Protein AF-A0A915NRZ6-F1 (afdb_monomer)

Nearest PDB structures (foldseek):
  4bx9-assembly1_A  TM=8.432E-01  e=6.891E-14  Homo sapiens
  4bx9-assembly2_B  TM=7.878E-01  e=3.684E-14  Homo sapiens
  5bv1-assembly1_A  TM=8.135E-01  e=1.040E-12  Thermochaetoides thermophila DSM 1495
  5bv1-assembly2_C  TM=8.127E-01  e=8.842E-12  Thermochaetoides thermophila DSM 1495
  5bv0-assembly1_A  TM=7.998E-01  e=7.966E-12  Thermochaetoides thermophila DSM 1495

Mean predicted aligned error: 10.01 Å

pLDDT: mean 81.6, std 18.1, range [29.45, 98.38]

Radius of gyration: 26.18 Å; Cα contacts (8 Å, |Δi|>4): 310; chains: 1; bounding box: 63×59×86 Å

InterPro domains:
  IPR001619 Sec1-like protein [PF00995] (11-297)
  IPR001619 Sec1-like protein [PTHR11679] (10-261)
  IPR036045 Sec1-like superfamily [SSF56815] (9-294)
  IPR043127 Sec1-like, domain 3a [G3DSA:3.90.830.10] (30-148)
  IPR043155 Vacuolar protein sorting-associated protein 33, domain 3b [G3DSA:1.25.40.850] (152-243)

Solvent-accessible surface area (backbone atoms only — not comparable to full-atom values): 18987 Å² total; per-residue (Å²): 142,75,93,82,82,77,84,84,82,84,73,92,78,86,87,89,76,67,63,58,82,43,67,58,55,80,48,52,83,56,58,18,36,46,40,39,49,36,74,75,47,44,61,45,100,85,33,37,33,58,41,56,42,89,71,54,94,81,70,82,75,58,84,87,61,89,61,72,50,45,79,46,77,63,79,46,82,63,44,72,75,31,33,58,23,35,66,70,36,34,59,55,52,52,49,53,52,52,52,52,54,51,50,57,58,52,51,65,76,71,58,90,44,73,67,55,48,54,57,46,62,73,45,44,65,57,54,53,53,50,53,54,51,50,54,52,50,55,51,50,52,51,46,52,54,54,57,57,65,36,70,63,55,46,46,51,54,50,50,49,52,46,36,74,76,58,44,62,33,77,52,78,53,67,69,57,53,51,39,39,73,70,60,51,70,59,69,68,47,49,28,50,53,29,48,37,12,45,64,39,73,25,20,32,55,71,35,53,50,48,54,50,50,41,46,33,73,58,71,29,70,70,52,49,57,53,52,51,51,36,36,43,54,46,44,39,45,36,77,80,64,50,56,87,82,60,69,42,87,50,69,57,70,66,44,62,59,50,32,63,72,55,64,61,62,83,70,58,66,74,56,50,72,72,43,87,53,73,67,52,74,81,39,61,60,56,39,52,49,53,53,32,62,76,50,70,43,67,80,67,79,63,76,84,70,74,79,88,77,86,85,89,87,79,84,73,87,74,132

Structure (mmCIF, N/CA/C/O backbone):
data_AF-A0A915NRZ6-F1
#
_entry.id   AF-A0A915NRZ6-F1
#
loop_
_atom_site.group_PDB
_atom_site.id
_atom_site.type_symbol
_atom_site.label_atom_id
_atom_site.label_alt_id
_atom_site.label_comp_id
_atom_site.label_asym_id
_atom_site.label_entity_id
_atom_site.label_seq_id
_atom_site.pdbx_PDB_ins_code
_atom_site.Cartn_x
_atom_site.Cartn_y
_atom_site.Cartn_z
_atom_site.occupancy
_atom_site.B_iso_or_equiv
_atom_site.auth_seq_id
_atom_site.auth_comp_id
_atom_site.auth_asym_id
_atom_site.auth_atom_id
_atom_site.pdbx_PDB_model_num
ATOM 1 N N . LEU A 1 1 ? -28.839 -43.023 4.858 1.00 40.34 1 LEU A N 1
ATOM 2 C CA . LEU A 1 1 ? -27.925 -43.019 3.696 1.00 40.34 1 LEU A CA 1
ATOM 3 C C . LEU A 1 1 ? -28.566 -42.100 2.659 1.00 40.34 1 LEU A C 1
ATOM 5 O O . LEU A 1 1 ? -29.497 -42.534 2.011 1.00 40.34 1 LEU A O 1
ATOM 9 N N . ASP A 1 2 ? -28.279 -40.813 2.514 1.00 43.06 2 ASP A N 1
ATOM 10 C CA . ASP A 1 2 ? -27.173 -39.970 2.971 1.00 43.06 2 ASP A CA 1
ATOM 11 C C . ASP A 1 2 ? -27.693 -38.512 2.858 1.00 43.06 2 ASP A C 1
ATOM 13 O O . ASP A 1 2 ? -27.758 -37.958 1.764 1.00 43.06 2 ASP A O 1
ATOM 17 N N . SER A 1 3 ? -28.206 -37.924 3.948 1.00 43.47 3 SER A N 1
ATOM 18 C CA . SER A 1 3 ? -28.838 -36.583 3.953 1.00 43.47 3 SER A CA 1
ATOM 19 C C . SER A 1 3 ? -27.841 -35.443 4.199 1.00 43.47 3 SER A C 1
ATOM 21 O O . SER A 1 3 ? -28.233 -34.315 4.468 1.00 43.47 3 SER A O 1
ATOM 23 N N . THR A 1 4 ? -26.545 -35.731 4.111 1.00 50.06 4 THR A N 1
ATOM 24 C CA . THR A 1 4 ? -25.430 -34.823 4.426 1.00 50.06 4 THR A CA 1
ATOM 25 C C . THR A 1 4 ? -24.719 -34.278 3.181 1.00 50.06 4 THR A C 1
ATOM 27 O O . THR A 1 4 ? -23.669 -33.654 3.293 1.00 50.06 4 THR A O 1
ATOM 30 N N . LYS A 1 5 ? -25.270 -34.473 1.973 1.00 49.78 5 LYS A N 1
ATOM 31 C CA . LYS A 1 5 ? -24.586 -34.153 0.702 1.00 49.78 5 LYS A CA 1
ATOM 32 C C . LYS A 1 5 ? -25.004 -32.859 -0.016 1.00 49.78 5 LYS A C 1
ATOM 34 O O . LYS A 1 5 ? -24.699 -32.721 -1.197 1.00 49.78 5 LYS A O 1
ATOM 39 N N . SER A 1 6 ? -25.660 -31.896 0.642 1.00 50.88 6 SER A N 1
ATOM 40 C CA . SER A 1 6 ? -26.215 -30.723 -0.071 1.00 50.88 6 SER A CA 1
ATOM 41 C C . SER A 1 6 ? -26.035 -29.342 0.588 1.00 50.88 6 SER A C 1
ATOM 43 O O . SER A 1 6 ? -26.810 -28.441 0.287 1.00 50.88 6 SER A O 1
ATOM 45 N N . GLU A 1 7 ? -25.019 -29.114 1.422 1.00 52.66 7 GLU A N 1
ATOM 46 C CA . GLU A 1 7 ? -24.727 -27.753 1.937 1.00 52.66 7 GLU A CA 1
ATOM 47 C C . GLU A 1 7 ? -23.526 -27.053 1.271 1.00 52.66 7 GLU A C 1
ATOM 49 O O . GLU A 1 7 ? -23.252 -25.895 1.557 1.00 52.66 7 GLU A O 1
ATOM 54 N N . PHE A 1 8 ? -22.852 -27.689 0.304 1.00 53.16 8 PHE A N 1
ATOM 55 C CA . PHE A 1 8 ? -21.665 -27.122 -0.366 1.00 53.16 8 PHE A CA 1
ATOM 56 C C . PHE A 1 8 ? -21.910 -26.559 -1.782 1.00 53.16 8 PHE A C 1
ATOM 58 O O . PHE A 1 8 ? -20.967 -26.424 -2.556 1.00 53.16 8 PHE A O 1
ATOM 65 N N . ARG A 1 9 ? -23.150 -26.225 -2.169 1.00 57.28 9 ARG A N 1
ATOM 66 C CA . ARG A 1 9 ? -23.467 -25.739 -3.535 1.00 57.28 9 ARG A CA 1
ATOM 67 C C . ARG A 1 9 ? -23.866 -24.258 -3.621 1.00 57.28 9 ARG A C 1
ATOM 69 O O . ARG A 1 9 ? -24.800 -23.932 -4.338 1.00 57.28 9 ARG A O 1
ATOM 76 N N . ASN A 1 10 ? -23.144 -23.364 -2.946 1.00 74.56 10 ASN A N 1
ATOM 77 C CA . ASN A 1 10 ? -23.330 -21.909 -3.098 1.00 74.56 10 ASN A CA 1
ATOM 78 C C . ASN A 1 10 ? -22.088 -21.187 -3.659 1.00 74.56 10 ASN A C 1
ATOM 80 O O . ASN A 1 10 ? -21.848 -20.030 -3.337 1.00 74.56 10 ASN A O 1
ATOM 84 N N . ILE A 1 11 ? -21.286 -21.854 -4.492 1.00 82.19 11 ILE A N 1
ATOM 85 C CA . ILE A 1 11 ? -20.230 -21.193 -5.274 1.00 82.19 11 ILE A CA 1
ATOM 86 C C . ILE A 1 11 ? -20.721 -21.132 -6.718 1.00 82.19 11 ILE A C 1
ATOM 88 O O . ILE A 1 11 ? -20.926 -22.184 -7.323 1.00 82.19 11 ILE A O 1
ATOM 92 N N . SER A 1 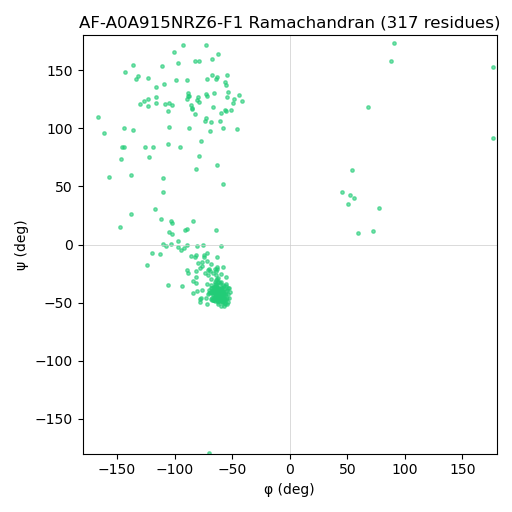12 ? -20.950 -19.922 -7.239 1.00 82.38 12 SER A N 1
ATOM 93 C CA . SER A 1 12 ? -21.336 -19.725 -8.641 1.00 82.38 12 SER A CA 1
ATOM 94 C C . SER A 1 12 ? -20.128 -19.857 -9.566 1.00 82.38 12 SER A C 1
ATOM 96 O O . SER A 1 12 ? -20.187 -20.600 -10.540 1.00 82.38 12 SER A O 1
ATOM 98 N N . ASP A 1 13 ? -19.015 -19.210 -9.207 1.00 81.44 13 ASP A N 1
ATOM 99 C CA . ASP A 1 13 ? -17.842 -19.053 -10.064 1.00 81.44 13 ASP A CA 1
ATOM 100 C C . ASP A 1 13 ? -16.543 -19.134 -9.253 1.00 81.44 13 ASP A C 1
ATOM 102 O O . ASP A 1 13 ? -16.478 -18.715 -8.095 1.00 81.44 13 ASP A O 1
ATOM 106 N N . VAL A 1 14 ? -15.482 -19.640 -9.885 1.00 85.50 14 VAL A N 1
ATOM 107 C CA . VAL A 1 14 ? -14.106 -19.564 -9.379 1.00 85.50 14 VAL A CA 1
ATOM 108 C C . VAL A 1 14 ? -13.263 -18.878 -10.441 1.00 85.50 14 VAL A C 1
ATOM 110 O O . VAL A 1 14 ? -13.138 -19.378 -11.556 1.00 85.50 14 VAL A O 1
ATOM 113 N N . VAL A 1 15 ? -12.668 -17.742 -10.084 1.00 83.25 15 VAL A N 1
ATOM 114 C CA . VAL A 1 15 ? -11.827 -16.951 -10.985 1.00 83.25 15 VAL A CA 1
ATOM 115 C C . VAL A 1 15 ? -10.377 -17.085 -10.541 1.00 83.25 15 VAL A C 1
ATOM 117 O O . VAL A 1 15 ? -10.032 -16.753 -9.408 1.00 83.25 15 VAL A O 1
ATOM 120 N N . LEU A 1 16 ? -9.522 -17.575 -11.437 1.00 86.75 16 LEU A N 1
ATOM 121 C CA . LEU A 1 16 ? -8.081 -17.654 -11.222 1.00 86.75 16 LEU A CA 1
ATOM 122 C C . LEU A 1 16 ? -7.413 -16.518 -11.989 1.00 86.75 16 LEU A C 1
ATOM 124 O O . LEU A 1 16 ? -7.545 -16.434 -13.209 1.00 86.75 16 LEU A O 1
ATOM 128 N N . ILE A 1 17 ? -6.702 -15.648 -11.272 1.00 81.88 17 ILE A N 1
ATOM 129 C CA . ILE A 1 17 ? -5.986 -14.525 -11.873 1.00 81.88 17 ILE A CA 1
ATOM 130 C C . ILE A 1 17 ? -4.517 -14.617 -11.505 1.00 81.88 17 ILE A C 1
ATOM 132 O O . ILE A 1 17 ? -4.158 -14.659 -10.330 1.00 81.88 17 ILE A O 1
ATOM 136 N N . ASP A 1 18 ? -3.674 -14.609 -12.529 1.00 86.06 18 ASP A N 1
ATOM 137 C CA . ASP A 1 18 ? -2.241 -14.457 -12.356 1.00 86.06 18 ASP A CA 1
ATOM 138 C C . ASP A 1 18 ? -1.920 -13.009 -11.956 1.00 86.06 18 ASP A C 1
ATOM 140 O O . ASP A 1 18 ? -2.323 -12.063 -12.637 1.00 86.06 18 ASP A O 1
ATOM 144 N N . ARG A 1 19 ? -1.164 -12.822 -10.868 1.00 87.25 19 ARG A N 1
ATOM 145 C CA . ARG A 1 19 ? -0.715 -11.501 -10.402 1.00 87.25 19 ARG A CA 1
ATOM 146 C C . ARG A 1 19 ? 0.037 -10.737 -11.499 1.00 87.25 19 ARG A C 1
ATOM 148 O O . ARG A 1 19 ? -0.025 -9.506 -11.499 1.00 87.25 19 ARG A O 1
ATOM 155 N N . TRP A 1 20 ? 0.684 -11.433 -12.439 1.00 86.75 20 TRP A N 1
ATOM 156 C CA . TRP A 1 20 ? 1.464 -10.838 -13.530 1.00 86.75 20 TRP A CA 1
ATOM 157 C C . TRP A 1 20 ? 0.605 -10.163 -14.605 1.00 86.75 20 TRP A C 1
ATOM 159 O O . TRP A 1 20 ? 1.145 -9.446 -15.446 1.00 86.75 20 TRP A O 1
ATOM 169 N N . ILE A 1 21 ? -0.727 -10.291 -14.545 1.00 85.25 21 ILE A N 1
ATOM 170 C CA . ILE A 1 21 ? -1.625 -9.444 -15.345 1.00 85.25 21 ILE A CA 1
ATOM 171 C C . ILE A 1 21 ? -1.621 -7.980 -14.875 1.00 85.25 21 ILE A C 1
ATOM 173 O O . ILE A 1 21 ? -1.970 -7.080 -15.632 1.00 85.25 21 ILE A O 1
ATOM 177 N N . ASP A 1 22 ? -1.242 -7.737 -13.618 1.00 86.38 22 ASP A N 1
ATOM 178 C CA . ASP A 1 22 ? -1.166 -6.412 -13.012 1.00 86.38 22 ASP A CA 1
ATOM 179 C C . ASP A 1 22 ? -0.008 -6.375 -11.993 1.00 86.38 22 ASP A C 1
ATOM 181 O O . ASP A 1 22 ? -0.229 -6.401 -10.782 1.00 86.38 22 ASP A O 1
ATOM 185 N N . PRO A 1 23 ? 1.253 -6.341 -12.450 1.00 88.25 23 PRO A N 1
ATOM 186 C CA . PRO A 1 23 ? 2.399 -6.183 -11.558 1.00 88.25 23 PRO A CA 1
ATOM 187 C C . PRO A 1 23 ? 2.535 -4.746 -11.037 1.00 88.25 23 PRO A C 1
ATOM 189 O O . PRO A 1 23 ? 3.339 -4.497 -10.143 1.00 88.25 23 PRO A O 1
ATOM 192 N N . LEU A 1 24 ? 1.758 -3.800 -11.579 1.00 88.25 24 LEU A N 1
ATOM 193 C CA . LEU A 1 24 ? 1.843 -2.388 -11.234 1.00 88.25 24 LEU A CA 1
ATOM 194 C C . LEU A 1 24 ? 1.162 -2.063 -9.905 1.00 88.25 24 LEU A C 1
ATOM 196 O O . LEU A 1 24 ? 1.766 -1.371 -9.091 1.00 88.25 24 LEU A O 1
ATOM 200 N N . THR A 1 25 ? -0.064 -2.549 -9.660 1.00 88.56 25 THR A N 1
ATOM 201 C CA . THR A 1 25 ? -0.793 -2.203 -8.423 1.00 88.56 25 THR A CA 1
ATOM 202 C C . THR A 1 25 ? 0.034 -2.471 -7.156 1.00 88.56 25 THR A C 1
ATOM 204 O O . THR A 1 25 ? 0.092 -1.573 -6.322 1.00 88.56 25 THR A O 1
ATOM 207 N N . PRO A 1 26 ? 0.716 -3.626 -6.988 1.00 91.75 26 PRO A N 1
ATOM 208 C CA . PRO A 1 26 ? 1.541 -3.870 -5.799 1.00 91.75 26 PRO A CA 1
ATOM 209 C C . PRO A 1 26 ? 2.729 -2.908 -5.641 1.00 91.75 26 PRO A C 1
ATOM 211 O O . PRO A 1 26 ? 3.256 -2.752 -4.544 1.00 91.75 26 PRO A O 1
ATOM 214 N N . MET A 1 27 ? 3.173 -2.269 -6.726 1.00 92.31 27 MET A N 1
ATOM 215 C CA . MET A 1 27 ? 4.262 -1.292 -6.683 1.00 92.31 27 MET A CA 1
ATOM 216 C C . MET A 1 27 ? 3.778 0.088 -6.232 1.00 92.31 27 MET A C 1
ATOM 218 O O . MET A 1 27 ? 4.578 0.846 -5.686 1.00 92.31 27 MET A O 1
ATOM 222 N N . LEU A 1 28 ? 2.486 0.395 -6.388 1.00 89.69 28 LEU A N 1
ATOM 223 C CA . LEU A 1 28 ? 1.875 1.621 -5.878 1.00 89.69 28 LEU A CA 1
ATOM 224 C C . LEU A 1 28 ? 1.749 1.572 -4.356 1.00 89.69 28 LEU A C 1
ATOM 226 O O . LEU A 1 28 ? 1.402 0.538 -3.786 1.00 89.69 28 LEU A O 1
ATOM 230 N N . ARG A 1 29 ? 1.971 2.709 -3.697 1.00 88.25 29 ARG A N 1
ATOM 231 C CA . ARG A 1 29 ? 1.747 2.867 -2.260 1.00 88.25 29 ARG A CA 1
ATOM 232 C C . ARG A 1 29 ? 0.264 2.732 -1.936 1.00 88.25 29 ARG A C 1
ATOM 234 O O . ARG A 1 29 ? -0.567 3.409 -2.555 1.00 88.25 29 ARG A O 1
ATOM 241 N N . GLN A 1 30 ? -0.073 1.911 -0.951 1.00 88.81 30 GLN A N 1
ATOM 242 C CA . GLN A 1 30 ? -1.449 1.779 -0.472 1.00 88.81 30 GLN A CA 1
ATOM 243 C C . GLN A 1 30 ? -1.925 3.071 0.223 1.00 88.81 30 GLN A C 1
ATOM 245 O O . GLN A 1 30 ? -1.137 3.777 0.846 1.00 88.81 30 GLN A O 1
ATOM 250 N N . SER A 1 31 ? -3.212 3.414 0.092 1.00 84.94 31 SER A N 1
ATOM 251 C CA . SER A 1 31 ? -3.765 4.697 0.576 1.00 84.94 31 SER A CA 1
ATOM 252 C C . SER A 1 31 ? -4.871 4.572 1.626 1.00 84.94 31 SER A C 1
ATOM 254 O O . SER A 1 31 ? -5.316 5.588 2.165 1.00 84.94 31 SER A O 1
ATOM 256 N N . THR A 1 32 ? -5.344 3.356 1.895 1.00 90.25 32 THR A N 1
ATOM 257 C CA . THR A 1 32 ? -6.279 3.079 2.992 1.00 90.25 32 THR A CA 1
ATOM 258 C C . THR A 1 32 ? -5.516 3.011 4.312 1.00 90.25 32 THR A C 1
ATOM 260 O O . THR A 1 32 ? -4.313 2.772 4.312 1.00 90.25 32 THR A O 1
ATOM 263 N N . PHE A 1 33 ? -6.176 3.210 5.448 1.00 93.44 33 PHE A N 1
ATOM 264 C CA . PHE A 1 33 ? -5.523 3.180 6.754 1.00 93.44 33 PHE A CA 1
ATOM 265 C C . PHE A 1 33 ? -4.841 1.840 7.020 1.00 93.44 33 PHE A C 1
ATOM 267 O O . PHE A 1 33 ? -3.679 1.822 7.413 1.00 93.44 33 PHE A O 1
ATOM 274 N N . GLY A 1 34 ? -5.522 0.727 6.729 1.00 94.62 34 GLY A N 1
ATOM 275 C CA . GLY A 1 34 ? -4.934 -0.605 6.846 1.00 94.62 34 GLY A CA 1
ATOM 276 C C . GLY A 1 34 ? -3.730 -0.786 5.924 1.00 94.62 34 GLY A C 1
ATOM 277 O O . GLY A 1 34 ? -2.686 -1.251 6.370 1.00 94.62 34 GLY A O 1
ATOM 278 N N . GLY A 1 35 ? -3.837 -0.324 4.676 1.00 93.31 35 GLY A N 1
ATOM 279 C CA . GLY A 1 35 ? -2.735 -0.379 3.722 1.00 93.31 35 GLY A CA 1
ATOM 280 C C . GLY A 1 35 ? -1.546 0.498 4.122 1.00 93.31 35 GLY A C 1
ATOM 281 O O . GLY A 1 35 ? -0.408 0.071 3.999 1.00 93.31 35 GLY A O 1
ATOM 282 N N . VAL A 1 36 ? -1.777 1.699 4.656 1.00 93.19 36 VAL A N 1
ATOM 283 C CA . VAL A 1 36 ? -0.704 2.575 5.155 1.00 93.19 36 VAL A CA 1
ATOM 284 C C . VAL A 1 36 ? -0.050 1.982 6.407 1.00 93.19 36 VAL A C 1
ATOM 286 O O . VAL A 1 36 ? 1.166 2.074 6.553 1.00 93.19 36 VAL A O 1
ATOM 289 N N . CYS A 1 37 ? -0.815 1.341 7.298 1.00 95.62 37 CYS A N 1
ATOM 290 C CA . CYS A 1 37 ? -0.243 0.590 8.417 1.00 95.62 37 CYS A CA 1
ATOM 291 C C . CYS A 1 37 ? 0.671 -0.543 7.928 1.00 95.62 37 CYS A C 1
ATOM 293 O O . CYS A 1 37 ? 1.763 -0.705 8.467 1.00 95.62 37 CYS A O 1
ATOM 295 N N . ASP A 1 38 ? 0.258 -1.284 6.900 1.00 95.81 38 ASP A N 1
ATOM 296 C CA . ASP A 1 38 ? 1.072 -2.337 6.283 1.00 95.81 38 ASP A CA 1
ATOM 297 C C . ASP A 1 38 ? 2.342 -1.779 5.626 1.00 95.81 38 ASP A C 1
ATOM 299 O O . ASP A 1 38 ? 3.439 -2.277 5.855 1.00 95.81 38 ASP A O 1
ATOM 303 N N . GLU A 1 39 ? 2.223 -0.666 4.906 1.00 92.88 39 GLU A N 1
ATOM 304 C CA . GLU A 1 39 ? 3.348 0.031 4.275 1.00 92.88 39 GLU A CA 1
ATOM 305 C C . GLU A 1 39 ? 4.386 0.565 5.275 1.00 92.88 39 GLU A C 1
ATOM 307 O O . GLU A 1 39 ? 5.561 0.675 4.932 1.00 92.88 39 GLU A O 1
ATOM 312 N N . LEU A 1 40 ? 3.968 0.959 6.482 1.00 93.12 40 LEU A N 1
ATOM 313 C CA . LEU A 1 40 ? 4.858 1.548 7.490 1.00 93.12 40 LEU A CA 1
ATOM 314 C C . LEU A 1 40 ? 5.427 0.522 8.473 1.00 93.12 40 LEU A C 1
ATOM 316 O O . LEU A 1 40 ? 6.563 0.680 8.919 1.00 93.12 40 LEU A O 1
ATOM 320 N N . PHE A 1 41 ? 4.640 -0.489 8.844 1.00 94.00 41 PHE A N 1
ATOM 321 C CA . PHE A 1 41 ? 4.973 -1.396 9.946 1.00 94.00 41 PHE A CA 1
ATOM 322 C C . PHE A 1 41 ? 5.002 -2.873 9.544 1.00 94.00 41 PHE A C 1
ATOM 324 O O . PHE A 1 41 ? 5.594 -3.671 10.269 1.00 94.00 41 PHE A O 1
ATOM 331 N N . GLY A 1 42 ? 4.393 -3.233 8.411 1.00 95.06 42 GLY A N 1
ATOM 332 C CA . GLY A 1 42 ? 4.167 -4.614 7.995 1.00 95.06 42 GLY A CA 1
ATOM 333 C C . GLY A 1 42 ? 3.152 -5.323 8.891 1.00 95.06 42 GLY A C 1
ATOM 334 O O . GLY A 1 42 ? 3.376 -5.507 10.089 1.00 95.06 42 GLY A O 1
ATOM 335 N N . ILE A 1 43 ? 2.030 -5.752 8.317 1.00 95.88 43 ILE A N 1
ATOM 336 C CA . ILE A 1 43 ? 1.040 -6.556 9.036 1.00 95.88 43 ILE A CA 1
ATOM 337 C C . ILE A 1 43 ? 1.456 -8.026 8.951 1.00 95.88 43 ILE A C 1
ATOM 339 O O . ILE A 1 43 ? 1.574 -8.598 7.867 1.00 95.88 43 ILE A O 1
ATOM 343 N N . ASP A 1 44 ? 1.686 -8.661 10.102 1.00 95.50 44 ASP A N 1
ATOM 344 C CA . ASP A 1 44 ? 2.027 -10.083 10.131 1.00 95.50 44 ASP A CA 1
ATOM 345 C C . ASP A 1 44 ? 0.815 -10.983 9.807 1.00 95.50 44 ASP A C 1
ATOM 347 O O . ASP A 1 44 ? -0.337 -10.551 9.741 1.00 95.50 44 ASP A O 1
ATOM 351 N N . SER A 1 45 ? 1.054 -12.286 9.642 1.00 94.25 45 SER A N 1
ATOM 352 C CA . SER A 1 45 ? -0.000 -13.260 9.316 1.00 94.25 45 SER A CA 1
ATOM 353 C C . SER A 1 45 ? -1.086 -13.419 10.389 1.00 94.25 45 SER A C 1
ATOM 355 O O . SER A 1 45 ? -2.104 -14.064 10.137 1.00 94.25 45 SER A O 1
ATOM 357 N N . ARG A 1 46 ? -0.885 -12.860 11.587 1.00 94.25 46 ARG A N 1
ATOM 358 C CA . ARG A 1 46 ? -1.857 -12.841 12.688 1.00 94.25 46 ARG A CA 1
ATOM 359 C C . ARG A 1 46 ? -2.633 -11.525 12.731 1.00 94.25 46 ARG A C 1
ATOM 361 O O . ARG A 1 46 ? -3.511 -11.386 13.582 1.00 94.25 46 ARG A O 1
ATOM 368 N N . GLY A 1 47 ? -2.329 -10.572 11.851 1.00 95.12 47 GLY A N 1
ATOM 369 C CA . GLY A 1 47 ? -2.914 -9.237 11.865 1.00 95.12 47 GLY A CA 1
ATOM 370 C C . GLY A 1 47 ? -2.307 -8.334 12.938 1.00 95.12 47 GLY A C 1
ATOM 371 O O . GLY A 1 47 ? -3.032 -7.523 13.507 1.00 95.12 47 GLY A O 1
ATOM 372 N N . ILE A 1 48 ? -1.028 -8.509 13.281 1.00 96.44 48 ILE A N 1
ATOM 373 C CA . ILE A 1 48 ? -0.330 -7.702 14.290 1.00 96.44 48 ILE A CA 1
ATOM 374 C C . ILE A 1 48 ? 0.698 -6.796 13.610 1.00 96.44 48 ILE A C 1
ATOM 376 O O . ILE A 1 48 ? 1.432 -7.240 12.728 1.00 96.44 48 ILE A O 1
ATOM 380 N N . ILE A 1 49 ? 0.775 -5.545 14.068 1.00 96.19 49 ILE A N 1
ATOM 381 C CA . ILE A 1 49 ? 1.858 -4.606 13.743 1.00 96.19 49 ILE A CA 1
ATOM 382 C C . ILE A 1 49 ? 2.724 -4.334 14.971 1.00 96.19 49 ILE A C 1
ATOM 384 O O . ILE A 1 49 ? 2.254 -4.418 16.108 1.00 96.19 49 ILE A O 1
ATOM 388 N N . LYS A 1 50 ? 3.988 -3.977 14.730 1.00 94.06 50 LYS A N 1
ATOM 389 C CA . LYS A 1 50 ? 4.962 -3.610 15.764 1.00 94.06 50 LYS A CA 1
ATOM 390 C C . LYS A 1 50 ? 5.372 -2.159 15.598 1.00 94.06 50 LYS A C 1
ATOM 392 O O . LYS A 1 50 ? 5.887 -1.785 14.549 1.00 94.06 50 LYS A O 1
ATOM 397 N N . ILE A 1 51 ? 5.168 -1.361 16.638 1.00 91.06 51 ILE A N 1
ATOM 398 C CA . ILE A 1 51 ? 5.489 0.070 16.632 1.00 91.06 51 ILE A CA 1
ATOM 399 C C . ILE A 1 51 ? 6.577 0.329 17.665 1.00 91.06 51 ILE A C 1
ATOM 401 O O . ILE 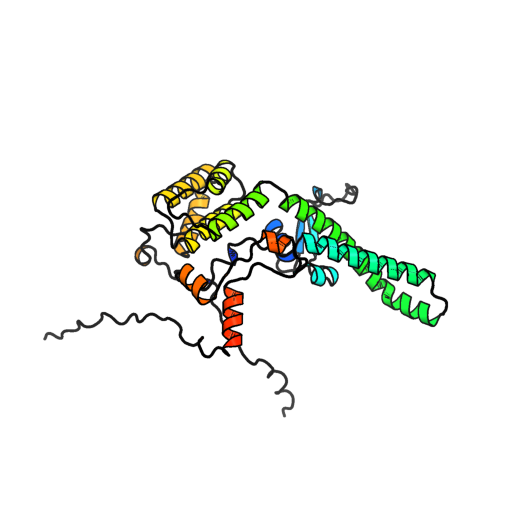A 1 51 ? 6.475 -0.214 18.764 1.00 91.06 51 ILE A O 1
ATOM 405 N N . PRO A 1 52 ? 7.621 1.119 17.355 1.00 86.88 52 PRO A N 1
ATOM 406 C CA . PRO A 1 52 ? 8.640 1.465 18.338 1.00 86.88 52 PRO A CA 1
ATOM 407 C C . PRO A 1 52 ? 8.001 2.056 19.597 1.00 86.88 52 PRO A C 1
ATOM 409 O O . PRO A 1 52 ? 7.180 2.968 19.503 1.00 86.88 52 PRO A O 1
ATOM 412 N N . ALA A 1 53 ? 8.387 1.564 20.776 1.00 81.06 53 ALA A N 1
ATOM 413 C CA . ALA A 1 53 ? 7.774 1.991 22.037 1.00 81.06 53 ALA A CA 1
ATOM 414 C C . ALA A 1 53 ? 7.917 3.508 22.295 1.00 81.06 53 ALA A C 1
ATOM 416 O O . ALA A 1 53 ? 7.083 4.107 22.967 1.00 81.06 53 ALA A O 1
ATOM 417 N N . GLU A 1 54 ? 8.945 4.144 21.723 1.00 76.62 54 GLU A N 1
ATOM 418 C CA . GLU A 1 54 ? 9.191 5.594 21.783 1.00 76.62 54 GLU A CA 1
ATOM 419 C C . GLU A 1 54 ? 8.140 6.426 21.034 1.00 76.62 54 GLU A C 1
ATOM 421 O O . GLU A 1 54 ? 7.928 7.594 21.356 1.00 76.62 54 GLU A O 1
ATOM 426 N N . GLU A 1 55 ? 7.474 5.829 20.045 1.00 73.31 55 GLU A N 1
ATOM 427 C CA . GLU A 1 55 ? 6.405 6.464 19.270 1.00 73.31 55 GLU A CA 1
ATOM 428 C C . GLU A 1 55 ? 5.028 6.252 19.917 1.00 73.31 55 GLU A C 1
ATOM 430 O O . GLU A 1 55 ? 4.033 6.767 19.410 1.00 73.31 55 GLU A O 1
ATOM 435 N N . SER A 1 56 ? 4.958 5.542 21.054 1.00 65.38 56 SER A N 1
ATOM 436 C CA . SER A 1 56 ? 3.734 5.377 21.840 1.00 65.38 56 SER A CA 1
ATOM 437 C C . SER A 1 56 ? 3.534 6.559 22.808 1.00 65.38 56 SER A C 1
ATOM 439 O O . SER A 1 56 ? 4.366 6.777 23.691 1.00 65.38 56 SER A O 1
ATOM 441 N N . PRO A 1 57 ? 2.448 7.352 22.683 1.00 54.84 57 PRO A N 1
ATOM 442 C CA . PRO A 1 57 ? 2.280 8.585 23.462 1.00 54.84 57 PRO A CA 1
ATOM 443 C C . PRO A 1 57 ? 1.978 8.440 24.969 1.00 54.84 57 PRO A C 1
ATOM 445 O O . PRO A 1 57 ? 2.082 9.442 25.669 1.00 54.84 57 PRO A O 1
ATOM 448 N N . ASP A 1 58 ? 1.595 7.263 25.483 1.00 54.25 58 ASP A N 1
ATOM 449 C CA . ASP A 1 58 ? 1.144 7.076 26.879 1.00 54.25 58 ASP A CA 1
ATOM 450 C C . ASP A 1 58 ? 1.600 5.715 27.437 1.00 54.25 58 ASP A C 1
ATOM 452 O O . ASP A 1 58 ? 1.022 4.679 27.124 1.00 54.25 58 ASP A O 1
ATOM 456 N N . ASP A 1 59 ? 2.662 5.664 28.233 1.00 47.84 59 ASP A N 1
ATOM 457 C CA . ASP A 1 59 ? 2.665 5.814 29.694 1.00 47.84 59 ASP A CA 1
ATOM 458 C C . ASP A 1 59 ? 4.116 5.594 30.150 1.00 47.84 59 ASP A C 1
ATOM 460 O O . ASP A 1 59 ? 4.892 4.921 29.469 1.00 47.84 59 ASP A O 1
ATOM 464 N N . LYS A 1 60 ? 4.520 6.195 31.275 1.00 47.84 60 LYS A N 1
ATOM 465 C CA . LYS A 1 60 ? 5.890 6.069 31.815 1.00 47.84 60 LYS A CA 1
ATOM 466 C C . LYS A 1 60 ? 6.349 4.616 31.682 1.00 47.84 60 LYS A C 1
ATOM 468 O O . LYS A 1 60 ? 5.656 3.765 32.240 1.00 47.84 60 LYS A O 1
ATOM 473 N N . PRO A 1 61 ? 7.485 4.321 31.016 1.00 44.53 61 PRO A N 1
ATOM 474 C CA . PRO A 1 61 ? 7.961 2.955 30.958 1.00 44.53 61 PRO A CA 1
ATOM 475 C C . PRO A 1 61 ? 8.087 2.508 32.404 1.00 44.53 61 PRO A C 1
ATOM 477 O O . PRO A 1 61 ? 8.862 3.085 33.178 1.00 44.53 61 PRO A O 1
ATOM 480 N N . ASP A 1 62 ? 7.275 1.530 32.792 1.00 47.91 62 ASP A N 1
ATOM 481 C CA . ASP A 1 62 ? 7.569 0.747 33.966 1.00 47.91 62 ASP A CA 1
ATOM 482 C C . ASP A 1 62 ? 8.949 0.170 33.651 1.00 47.91 62 ASP A C 1
ATOM 484 O O . ASP A 1 62 ? 9.104 -0.711 32.805 1.00 47.91 62 ASP A O 1
ATOM 488 N N . LYS A 1 63 ? 9.998 0.786 34.217 1.00 51.44 63 LYS A N 1
ATOM 489 C CA . LYS A 1 63 ? 11.410 0.530 33.873 1.00 51.44 63 LYS A CA 1
ATOM 490 C C . LYS A 1 63 ? 11.813 -0.931 34.122 1.00 51.44 63 LYS A C 1
ATOM 492 O O . LYS A 1 63 ? 12.962 -1.299 33.890 1.00 51.44 63 LYS A O 1
ATOM 497 N N . SER A 1 64 ? 10.877 -1.737 34.613 1.00 54.16 64 SER A N 1
ATOM 498 C CA . SER A 1 64 ? 10.937 -3.170 34.816 1.00 54.16 64 SER A CA 1
ATOM 499 C C . SER A 1 64 ? 10.751 -3.996 33.530 1.00 54.16 64 SER A C 1
ATOM 501 O O . SER A 1 64 ? 11.229 -5.129 33.504 1.00 54.16 64 SER A O 1
ATOM 503 N N . LYS A 1 65 ? 10.163 -3.457 32.444 1.00 53.75 65 LYS A N 1
ATOM 504 C CA . LYS A 1 65 ? 10.081 -4.136 31.133 1.00 53.75 65 LYS A CA 1
ATOM 505 C C . LYS A 1 65 ? 10.404 -3.187 29.975 1.00 53.75 65 LYS A C 1
ATOM 507 O O . LYS A 1 65 ? 9.567 -2.420 29.520 1.00 53.75 65 LYS A O 1
ATOM 512 N N . LYS A 1 66 ? 11.647 -3.252 29.492 1.00 59.03 66 LYS A N 1
ATOM 513 C CA . LYS A 1 66 ? 12.082 -2.610 28.242 1.00 59.03 66 LYS A CA 1
ATOM 514 C C . LYS A 1 66 ? 11.639 -3.463 27.050 1.00 59.03 66 LYS A C 1
ATOM 516 O O . LYS A 1 66 ? 12.450 -4.206 26.505 1.00 59.03 66 LYS A O 1
ATOM 521 N N . GLU A 1 67 ? 10.365 -3.417 26.687 1.00 69.88 67 GLU A N 1
ATOM 522 C CA . GLU A 1 67 ? 9.958 -3.917 25.371 1.00 69.88 67 GLU A CA 1
ATOM 523 C C . GLU A 1 67 ? 10.282 -2.836 24.329 1.00 69.88 67 GLU A C 1
ATOM 525 O O . GLU A 1 67 ? 9.953 -1.668 24.515 1.00 69.88 67 GLU A O 1
ATOM 530 N N . GLU A 1 68 ? 11.021 -3.210 23.281 1.00 83.12 68 GLU A N 1
ATOM 531 C CA . GLU A 1 68 ? 11.471 -2.297 22.213 1.00 83.12 68 GLU A CA 1
ATOM 532 C C . GLU A 1 68 ? 10.304 -1.853 21.311 1.00 83.12 68 GLU A C 1
ATOM 534 O O . GLU A 1 68 ? 10.319 -0.756 20.752 1.00 83.12 68 GLU A O 1
ATOM 539 N N . PHE A 1 69 ? 9.260 -2.683 21.226 1.00 85.94 69 PHE A N 1
ATOM 540 C CA . PHE A 1 69 ? 8.093 -2.470 20.378 1.00 85.94 69 PHE A CA 1
ATOM 541 C C . PHE A 1 69 ? 6.790 -2.724 21.143 1.00 85.94 69 PHE A C 1
ATOM 543 O O . PHE A 1 69 ? 6.705 -3.671 21.922 1.00 85.94 69 PHE A O 1
ATOM 550 N N . GLU A 1 70 ? 5.765 -1.919 20.862 1.00 89.94 70 GLU A N 1
ATOM 551 C CA . GLU A 1 70 ? 4.367 -2.179 21.216 1.00 89.94 70 GLU A CA 1
ATOM 552 C C . GLU A 1 70 ? 3.708 -2.995 20.092 1.00 89.94 70 GLU A C 1
ATOM 554 O O . GLU A 1 70 ? 3.777 -2.624 18.916 1.00 89.94 70 GLU A O 1
ATOM 559 N N . GLU A 1 71 ? 3.071 -4.114 20.445 1.00 93.50 71 GLU A N 1
ATOM 560 C CA . GLU A 1 71 ? 2.278 -4.920 19.512 1.00 93.50 71 GLU A CA 1
ATOM 561 C C . GLU A 1 71 ? 0.822 -4.435 19.487 1.00 93.50 71 GLU A C 1
ATOM 563 O O . GLU A 1 71 ? 0.147 -4.398 20.519 1.00 93.50 71 GLU A O 1
ATOM 568 N N . ILE A 1 72 ? 0.315 -4.104 18.296 1.00 94.62 72 ILE A N 1
ATOM 569 C CA . ILE A 1 72 ? -1.082 -3.707 18.085 1.00 94.62 72 ILE A CA 1
ATOM 570 C C . ILE A 1 72 ? -1.772 -4.728 17.186 1.00 94.62 72 ILE A C 1
ATOM 572 O O . ILE A 1 72 ? -1.315 -5.021 16.083 1.00 94.62 72 ILE A O 1
ATOM 576 N N . GLN A 1 73 ? -2.910 -5.237 17.652 1.00 95.81 73 GLN A N 1
ATOM 577 C CA . GLN A 1 73 ? -3.756 -6.171 16.917 1.00 95.81 73 GLN A CA 1
ATOM 578 C C . GLN A 1 73 ? -4.759 -5.417 16.025 1.00 95.81 73 GLN A C 1
ATOM 580 O O . GLN A 1 73 ? -5.513 -4.572 16.503 1.00 95.81 73 GLN A O 1
ATOM 585 N N . LEU A 1 74 ? -4.807 -5.769 14.740 1.00 95.56 74 LEU A N 1
ATOM 586 C CA . LEU A 1 74 ? -5.628 -5.144 13.698 1.00 95.56 74 LEU A CA 1
ATOM 587 C C . LEU A 1 74 ? -6.763 -6.068 13.222 1.00 95.56 74 LEU A C 1
ATOM 589 O O . LEU A 1 74 ? -6.830 -6.442 12.055 1.00 95.56 74 LEU A O 1
ATOM 593 N N . ASN A 1 75 ? -7.633 -6.519 14.126 1.00 93.75 75 ASN A N 1
ATOM 594 C CA . ASN A 1 75 ? -8.741 -7.418 13.762 1.00 93.75 75 ASN A CA 1
ATOM 595 C C . ASN A 1 75 ? -10.018 -7.228 14.595 1.00 93.75 75 ASN A C 1
ATOM 597 O O . ASN A 1 75 ? -10.890 -8.097 14.592 1.00 93.75 75 ASN A O 1
ATOM 601 N N . ASP A 1 76 ? -10.131 -6.115 15.322 1.00 94.06 76 ASP A N 1
ATOM 602 C CA . ASP A 1 76 ? -11.313 -5.830 16.128 1.00 94.06 76 ASP A CA 1
ATOM 603 C C . ASP A 1 76 ? -12.364 -4.991 15.376 1.00 94.06 76 ASP A C 1
ATOM 605 O O . ASP A 1 76 ? -12.142 -4.481 14.276 1.00 94.06 76 ASP A O 1
ATOM 609 N N . GLN A 1 77 ? -13.539 -4.841 15.993 1.00 94.31 77 GLN A N 1
ATOM 610 C CA . GLN A 1 77 ? -14.684 -4.127 15.413 1.00 94.31 77 GLN A CA 1
ATOM 611 C C . GLN A 1 77 ? -14.439 -2.629 15.192 1.00 94.31 77 GLN A C 1
ATOM 613 O O . GLN A 1 77 ? -15.178 -1.989 14.439 1.00 94.31 77 GLN A O 1
ATOM 618 N N . VAL A 1 78 ? -13.469 -2.033 15.894 1.00 96.25 78 VAL A N 1
ATOM 619 C CA . VAL A 1 78 ? -13.089 -0.641 15.648 1.00 96.25 78 VAL A CA 1
ATOM 620 C C . VAL A 1 78 ? -12.231 -0.604 14.393 1.00 96.25 78 VAL A C 1
ATOM 622 O O . VAL A 1 78 ? -12.564 0.145 13.482 1.00 96.25 78 VAL A O 1
ATOM 625 N N . TYR A 1 79 ? -11.208 -1.457 14.287 1.00 96.75 79 TYR A N 1
ATOM 626 C CA . TYR A 1 79 ? -10.364 -1.553 13.096 1.00 96.75 79 TYR A CA 1
ATOM 627 C C . TYR A 1 79 ? -11.160 -1.814 11.815 1.00 96.75 79 TYR A C 1
ATOM 629 O O . TYR A 1 79 ? -10.915 -1.155 10.807 1.00 96.75 79 TYR A O 1
ATOM 637 N N . GLU A 1 80 ? -12.157 -2.703 11.858 1.00 95.88 80 GLU A N 1
ATOM 638 C CA . GLU A 1 80 ? -13.022 -3.015 10.710 1.00 95.88 80 GLU A CA 1
ATOM 639 C C . GLU A 1 80 ? -13.695 -1.761 10.121 1.00 95.88 80 GLU A C 1
ATOM 641 O O . GLU A 1 80 ? -13.857 -1.640 8.908 1.00 95.88 80 GLU A O 1
ATOM 646 N N . GLN A 1 81 ? -14.031 -0.785 10.970 1.00 95.19 81 GLN A N 1
ATOM 647 C CA . GLN A 1 81 ? -14.622 0.487 10.547 1.00 95.19 81 GLN A CA 1
ATOM 648 C C . GLN A 1 81 ? -13.595 1.493 10.013 1.00 95.19 81 GLN A C 1
ATOM 650 O O . GLN A 1 81 ? -13.989 2.480 9.392 1.00 95.19 81 GLN A O 1
ATOM 655 N N . LEU A 1 82 ? -12.304 1.279 10.279 1.00 95.44 82 LEU A N 1
ATOM 656 C CA . LEU A 1 82 ? -11.220 2.213 9.969 1.00 95.44 82 LEU A CA 1
ATOM 657 C C . LEU A 1 82 ? -10.373 1.778 8.773 1.00 95.44 82 LEU A C 1
ATOM 659 O O . LEU A 1 82 ? -9.915 2.639 8.028 1.00 95.44 82 LEU A O 1
ATOM 663 N N . GLN A 1 83 ? -10.153 0.474 8.590 1.00 94.31 83 GLN A N 1
ATOM 664 C CA . GLN A 1 83 ? -9.136 -0.077 7.686 1.00 94.31 83 GLN A CA 1
ATOM 665 C C . GLN A 1 83 ? -9.245 0.415 6.236 1.00 94.31 83 GLN A C 1
ATOM 667 O O . GLN A 1 83 ? -8.217 0.675 5.616 1.00 94.31 83 GLN A O 1
ATOM 672 N N . ASP A 1 84 ? -10.467 0.617 5.732 1.00 91.69 84 ASP A N 1
ATOM 673 C CA . ASP A 1 84 ? -10.742 1.034 4.349 1.00 91.69 84 ASP A CA 1
ATOM 674 C C . ASP A 1 84 ? -10.842 2.559 4.172 1.00 91.69 84 ASP A C 1
ATOM 676 O O . ASP A 1 84 ? -11.061 3.053 3.063 1.00 91.69 84 ASP A O 1
ATOM 680 N N . LEU A 1 85 ? -10.733 3.326 5.259 1.00 89.94 85 LEU A N 1
ATOM 681 C CA . LEU A 1 85 ? -10.793 4.785 5.219 1.00 89.94 85 LEU A CA 1
ATOM 682 C C . LEU A 1 85 ? -9.434 5.374 4.842 1.00 89.94 85 LEU A C 1
ATOM 684 O O . LEU A 1 85 ? -8.393 4.758 5.049 1.00 89.94 85 LEU A O 1
ATOM 688 N N . SER A 1 86 ? -9.422 6.605 4.334 1.00 85.94 86 SER A N 1
ATOM 689 C CA . SER A 1 86 ? -8.184 7.384 4.250 1.00 85.94 86 SER A CA 1
ATOM 690 C C . SER A 1 86 ? -7.691 7.759 5.654 1.00 85.94 86 SER A C 1
ATOM 692 O O . SER A 1 86 ? -8.479 7.819 6.600 1.00 85.94 86 SER A O 1
ATOM 694 N N . VAL A 1 87 ? -6.403 8.092 5.797 1.00 84.44 87 VAL A N 1
ATOM 695 C CA . VAL A 1 87 ? -5.841 8.560 7.083 1.00 84.44 87 VAL A CA 1
ATOM 696 C C . VAL A 1 87 ? -6.632 9.758 7.642 1.00 84.44 87 VAL A C 1
ATOM 698 O O . VAL A 1 87 ? -6.930 9.806 8.833 1.00 84.44 87 VAL A O 1
ATOM 701 N N . GLY A 1 88 ? -7.066 10.684 6.777 1.00 83.00 88 GLY A N 1
ATOM 702 C CA . GLY A 1 88 ? -7.938 11.798 7.170 1.00 83.00 88 GLY A CA 1
ATOM 703 C C . GLY A 1 88 ? -9.340 11.353 7.608 1.00 83.00 88 GLY A C 1
ATOM 704 O O . GLY A 1 88 ? -9.864 11.856 8.603 1.00 83.00 88 GLY A O 1
ATOM 705 N N . GLY A 1 89 ? -9.930 10.373 6.917 1.00 87.75 89 GLY A N 1
ATOM 706 C CA . GLY A 1 89 ? -11.235 9.800 7.263 1.00 87.75 89 GLY A CA 1
ATOM 707 C C . GLY A 1 89 ? -11.237 9.058 8.603 1.00 87.75 89 GLY A C 1
ATOM 708 O O . GLY A 1 89 ? -12.213 9.140 9.348 1.00 87.75 89 GLY A O 1
ATOM 709 N N . VAL A 1 90 ? -10.129 8.406 8.968 1.00 92.56 90 VAL A N 1
ATOM 710 C CA . VAL A 1 90 ? -9.975 7.738 10.272 1.00 92.56 90 VAL A CA 1
ATOM 711 C C . VAL A 1 90 ? -10.134 8.713 11.433 1.00 92.56 90 VAL A C 1
ATOM 713 O O . VAL A 1 90 ? -10.814 8.392 12.406 1.00 92.56 90 VAL A O 1
ATOM 716 N N . ALA A 1 91 ? -9.576 9.923 11.333 1.00 89.00 91 ALA A N 1
ATOM 717 C CA . ALA A 1 91 ? -9.703 10.926 12.389 1.00 89.00 91 ALA A CA 1
ATOM 718 C C . ALA A 1 91 ? -11.166 11.351 12.621 1.00 89.00 91 ALA A C 1
ATOM 720 O O . ALA A 1 91 ? -11.587 11.531 13.767 1.00 89.00 91 ALA A O 1
ATOM 721 N N . LEU A 1 92 ? -11.951 11.482 11.545 1.00 91.19 92 LEU A N 1
ATOM 722 C CA . LEU A 1 92 ? -13.385 11.770 11.625 1.00 91.19 92 LEU A CA 1
ATOM 723 C C . LEU A 1 92 ? -14.146 10.583 12.218 1.00 91.19 92 LEU A C 1
ATOM 725 O O . LEU A 1 92 ? -14.911 10.759 13.166 1.00 91.19 92 LEU A O 1
ATOM 729 N N . LYS A 1 93 ? -13.866 9.363 11.742 1.00 94.81 93 LYS A N 1
ATOM 730 C CA . LYS A 1 93 ? -14.557 8.162 12.214 1.00 94.81 93 LYS A CA 1
ATOM 731 C C . LYS A 1 93 ? -14.295 7.869 13.689 1.00 94.81 93 LYS A C 1
ATOM 733 O O . LYS A 1 93 ? -15.215 7.535 14.430 1.00 94.81 93 LYS A O 1
ATOM 738 N N . LEU A 1 94 ? -13.058 8.050 14.148 1.00 95.94 94 LEU A N 1
ATOM 739 C CA . LEU A 1 94 ? -12.713 7.921 15.564 1.00 95.94 94 LEU A CA 1
ATOM 740 C C . LEU A 1 94 ? -13.444 8.956 16.424 1.00 95.94 94 LEU A C 1
ATOM 742 O O . LEU A 1 94 ? -13.878 8.621 17.524 1.00 95.94 94 LEU A O 1
ATOM 746 N N . ARG A 1 95 ? -13.632 10.188 15.930 1.00 94.06 95 ARG A N 1
ATOM 747 C CA . ARG A 1 95 ? -14.415 11.215 16.634 1.00 94.06 95 ARG A CA 1
ATOM 748 C C . ARG A 1 95 ? -15.874 10.794 16.797 1.00 94.06 95 ARG A C 1
ATOM 750 O O . ARG A 1 95 ? -16.386 10.881 17.908 1.00 94.06 95 ARG A O 1
ATOM 757 N N . GLU A 1 96 ? -16.503 10.281 15.740 1.00 96.00 96 GLU A N 1
ATOM 758 C CA . GLU A 1 96 ? -17.867 9.735 15.813 1.00 96.00 96 GLU A CA 1
ATOM 759 C C . GLU A 1 96 ? -17.976 8.631 16.872 1.00 96.00 96 GLU A C 1
ATOM 761 O O . GLU A 1 96 ? -18.866 8.669 17.719 1.00 96.00 96 GLU A O 1
ATOM 766 N N . ILE A 1 97 ? -17.035 7.679 16.867 1.00 96.44 97 ILE A N 1
ATOM 767 C CA . ILE A 1 97 ? -17.004 6.571 17.832 1.00 96.44 97 ILE A CA 1
ATOM 768 C C . ILE A 1 97 ? -16.827 7.096 19.266 1.00 96.44 97 ILE A C 1
ATOM 770 O O . ILE A 1 97 ? -17.463 6.600 20.196 1.00 96.44 97 ILE A O 1
ATOM 774 N N . VAL A 1 98 ? -15.973 8.101 19.471 1.00 96.12 98 VAL A N 1
ATOM 775 C CA . VAL A 1 98 ? -15.775 8.730 20.786 1.00 96.12 98 VAL A CA 1
ATOM 776 C C . VAL A 1 98 ? -17.052 9.416 21.273 1.00 96.12 98 VAL A C 1
ATOM 778 O O . VAL A 1 98 ? -17.388 9.302 22.453 1.00 96.12 98 VAL A O 1
ATOM 781 N N . ASP A 1 99 ? -17.766 10.123 20.402 1.00 95.75 99 ASP A N 1
ATOM 782 C CA . ASP A 1 99 ? -18.998 10.816 20.777 1.00 95.75 99 ASP A CA 1
ATOM 783 C C . ASP A 1 99 ? -20.156 9.836 21.034 1.00 95.75 99 ASP A C 1
ATOM 785 O O . ASP A 1 99 ? -20.917 10.034 21.984 1.00 95.75 99 ASP A O 1
ATOM 789 N N . GLU A 1 100 ? -20.221 8.720 20.300 1.00 93.81 100 GLU A N 1
ATOM 790 C CA . GLU A 1 100 ? -21.116 7.591 20.594 1.00 93.81 100 GLU A CA 1
ATOM 791 C C . GLU A 1 100 ? -20.847 7.018 21.998 1.00 93.81 100 GLU A C 1
ATOM 793 O O . GLU A 1 100 ? -21.763 6.922 22.816 1.00 93.81 100 GLU A O 1
ATOM 798 N N . LEU A 1 101 ? -19.579 6.731 22.326 1.00 93.00 101 LEU A N 1
ATOM 799 C CA . LEU A 1 101 ? -19.174 6.217 23.642 1.00 93.00 101 LEU A CA 1
ATOM 800 C C . LEU A 1 101 ? -19.508 7.193 24.784 1.00 93.00 101 LEU A C 1
ATOM 802 O O . LEU A 1 101 ? -19.940 6.771 25.860 1.00 93.00 101 LEU A O 1
ATOM 806 N N . LYS A 1 102 ? -19.342 8.506 24.567 1.00 90.50 102 LYS A N 1
ATOM 807 C CA . LYS A 1 102 ? -19.769 9.533 25.537 1.00 90.50 102 LYS A CA 1
ATOM 808 C C . LYS A 1 102 ? -21.288 9.544 25.710 1.00 90.50 102 LYS A C 1
ATOM 810 O O . LYS A 1 102 ? -21.767 9.693 26.833 1.00 90.50 102 LYS A O 1
ATOM 815 N N . GLY A 1 103 ? -22.041 9.389 24.620 1.00 88.94 103 GLY A N 1
ATOM 816 C CA . GLY A 1 103 ? -23.499 9.293 24.644 1.00 88.94 103 GLY A CA 1
ATOM 817 C C . GLY A 1 103 ? -23.989 8.105 25.476 1.00 88.94 103 GLY A C 1
ATOM 818 O O . GLY A 1 103 ? -24.855 8.274 26.335 1.00 88.94 103 GLY A O 1
ATOM 819 N N . GLU A 1 104 ? -23.387 6.928 25.295 1.00 85.38 104 GLU A N 1
ATOM 820 C CA . GLU A 1 104 ? -23.680 5.731 26.098 1.00 85.38 104 GLU A CA 1
ATOM 821 C C . GLU A 1 104 ? -23.357 5.935 27.592 1.00 85.38 104 GLU A C 1
ATOM 823 O O . GLU A 1 104 ? -24.114 5.504 28.469 1.00 85.38 104 GLU A O 1
ATOM 828 N N . GLU A 1 105 ? -22.267 6.643 27.907 1.00 81.25 105 GLU A N 1
ATOM 829 C CA . GLU A 1 105 ? -21.894 6.977 29.286 1.00 81.25 105 GLU A CA 1
ATOM 830 C C . GLU A 1 105 ? -22.871 7.974 29.937 1.00 81.25 105 GLU A C 1
ATOM 832 O O . GLU A 1 105 ? -23.161 7.874 31.132 1.00 81.25 105 GLU A O 1
ATOM 837 N N . LEU A 1 106 ? -23.424 8.914 29.165 1.00 84.19 106 LEU A N 1
ATOM 838 C CA . LEU A 1 106 ? -24.468 9.827 29.636 1.00 84.19 106 LEU A CA 1
ATOM 839 C C . LEU A 1 106 ? -25.799 9.103 29.861 1.00 84.19 106 LEU A C 1
ATOM 841 O O . LEU A 1 106 ? -26.429 9.330 30.893 1.00 84.19 106 LEU A O 1
ATOM 845 N N . GLN A 1 107 ? -26.191 8.188 28.967 1.00 80.19 107 GLN A N 1
ATOM 846 C CA . GLN A 1 107 ? -27.404 7.377 29.132 1.00 80.19 107 GLN A CA 1
ATOM 847 C C . GLN A 1 107 ? -27.381 6.558 30.424 1.00 80.19 107 GLN A C 1
ATOM 849 O O . GLN A 1 107 ? -28.414 6.417 31.073 1.00 80.19 107 GLN A O 1
ATOM 854 N N . ARG A 1 108 ? -26.206 6.077 30.856 1.00 75.75 108 ARG A N 1
ATOM 855 C CA . ARG A 1 108 ? -26.038 5.414 32.162 1.00 75.75 108 ARG A CA 1
ATOM 856 C C . ARG A 1 108 ? -26.544 6.271 33.326 1.00 75.75 108 ARG A C 1
ATOM 858 O O . ARG A 1 108 ? -27.069 5.726 34.294 1.00 75.75 108 ARG A O 1
ATOM 865 N N . LYS A 1 109 ? -26.346 7.592 33.263 1.00 77.19 109 LYS A N 1
ATOM 866 C CA . LYS A 1 109 ? -26.726 8.529 34.333 1.00 77.19 109 LYS A CA 1
ATOM 867 C C . LYS A 1 109 ? -28.229 8.817 34.367 1.00 77.19 109 LYS A C 1
ATOM 869 O O . LYS A 1 109 ? -28.697 9.331 35.374 1.00 77.19 109 LYS A O 1
ATOM 874 N N . SER A 1 110 ? -28.962 8.482 33.306 1.00 80.38 110 SER A N 1
ATOM 875 C CA . SER A 1 110 ? -30.400 8.730 33.150 1.00 80.38 110 SER A CA 1
ATOM 876 C C . SER A 1 110 ? -31.243 7.444 33.166 1.00 80.38 110 SER A C 1
ATOM 878 O O . SER A 1 110 ? -32.315 7.410 32.566 1.00 80.38 110 SER A O 1
ATOM 880 N N . LEU A 1 111 ? -30.736 6.348 33.746 1.00 84.19 111 LEU A N 1
ATOM 881 C CA . LEU A 1 111 ? -31.476 5.085 33.849 1.00 84.19 111 LEU A CA 1
ATOM 882 C C . LEU A 1 111 ? -32.383 5.106 35.088 1.00 84.19 111 LEU A C 1
ATOM 884 O O . LEU A 1 111 ? -31.880 5.085 36.209 1.00 84.19 111 LEU A O 1
ATOM 888 N N . ASP A 1 112 ? -33.700 5.041 34.879 1.00 84.25 112 ASP A N 1
ATOM 889 C CA . ASP A 1 112 ? -34.705 5.182 35.950 1.00 84.25 112 ASP A CA 1
ATOM 890 C C . ASP A 1 112 ? -35.410 3.859 36.312 1.00 84.25 112 ASP A C 1
ATOM 892 O O . ASP A 1 112 ? -36.255 3.806 37.206 1.00 84.25 112 ASP A O 1
ATOM 896 N N . SER A 1 113 ? -35.079 2.756 35.627 1.00 87.81 113 SER A N 1
ATOM 897 C CA . SER A 1 113 ? -35.700 1.442 35.844 1.00 87.81 113 SER A CA 1
ATOM 898 C C . SER A 1 113 ? -34.685 0.309 35.979 1.00 87.81 113 SER A C 1
ATOM 900 O O . SER A 1 113 ? -33.685 0.238 35.263 1.00 87.81 113 SER A O 1
ATOM 902 N N . VAL A 1 114 ? -35.005 -0.666 36.837 1.00 85.69 114 VAL A N 1
ATOM 903 C CA . VAL A 1 114 ? -34.219 -1.895 37.045 1.00 85.69 114 VAL A CA 1
ATOM 904 C C . VAL A 1 114 ? -34.030 -2.681 35.739 1.00 85.69 114 VAL A C 1
ATOM 906 O O . VAL A 1 114 ? -32.966 -3.259 35.518 1.00 85.69 114 VAL A O 1
ATOM 909 N N . ALA A 1 115 ? -35.027 -2.688 34.846 1.00 86.25 115 ALA A N 1
ATOM 910 C CA . ALA A 1 115 ? -34.923 -3.361 33.548 1.00 86.25 115 ALA A CA 1
ATOM 911 C C . ALA A 1 115 ? -33.905 -2.670 32.620 1.00 86.25 115 ALA A C 1
ATOM 913 O O . ALA A 1 115 ? -33.090 -3.338 31.983 1.00 86.25 115 ALA A O 1
ATOM 914 N N . GLN A 1 116 ? -33.902 -1.333 32.597 1.00 85.06 116 GLN A N 1
ATOM 915 C CA . GLN A 1 116 ? -32.937 -0.542 31.829 1.00 85.06 116 GLN A CA 1
ATOM 916 C C . GLN A 1 116 ? -31.513 -0.727 32.375 1.00 85.06 116 GLN A C 1
ATOM 918 O O . GLN A 1 116 ? -30.573 -0.908 31.602 1.00 85.06 116 GLN A O 1
ATOM 923 N N . TYR A 1 117 ? -31.365 -0.787 33.702 1.00 84.69 117 TYR A N 1
ATOM 924 C CA . TYR A 1 117 ? -30.081 -1.040 34.354 1.00 84.69 117 TYR A CA 1
ATOM 925 C C . TYR A 1 117 ? -29.515 -2.429 34.024 1.00 84.69 117 TYR A C 1
ATOM 927 O O . TYR A 1 117 ? -28.340 -2.551 33.679 1.00 84.69 117 TYR A O 1
ATOM 935 N N . LYS A 1 118 ? -30.353 -3.480 34.044 1.00 86.75 118 LYS A N 1
ATOM 936 C CA . LYS A 1 118 ? -29.946 -4.840 33.641 1.00 86.75 118 LYS A CA 1
ATOM 937 C C . LYS A 1 118 ? -29.461 -4.894 32.189 1.00 86.75 118 LYS A C 1
ATOM 939 O O . LYS A 1 118 ? -28.414 -5.481 31.923 1.00 86.75 118 LYS A O 1
ATOM 944 N N . ASN A 1 119 ? -30.179 -4.246 31.271 1.00 85.88 119 ASN A N 1
ATOM 945 C CA . ASN A 1 119 ? -29.787 -4.182 29.861 1.00 85.88 119 ASN A CA 1
ATOM 946 C C . ASN A 1 119 ? -28.465 -3.426 29.657 1.00 85.88 119 ASN A C 1
ATOM 948 O O . ASN A 1 119 ? -27.661 -3.812 28.812 1.00 85.88 119 ASN A O 1
ATOM 952 N N . PHE A 1 120 ? -28.218 -2.372 30.438 1.00 83.81 120 PHE A N 1
ATOM 953 C CA . PHE A 1 120 ? -26.962 -1.625 30.389 1.00 83.81 120 PHE A CA 1
ATOM 954 C C . PHE A 1 120 ? -25.772 -2.452 30.900 1.00 83.81 120 PHE A C 1
ATOM 956 O O . PHE A 1 120 ? -24.746 -2.518 30.224 1.00 83.81 120 PHE A O 1
ATOM 963 N N . ILE A 1 121 ? -25.913 -3.141 32.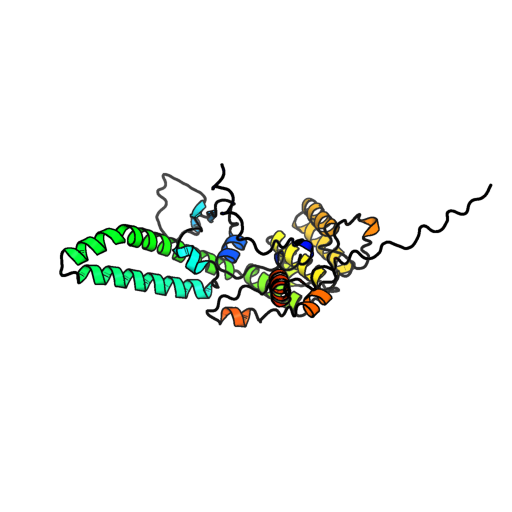043 1.00 87.44 121 ILE A N 1
ATOM 964 C CA . ILE A 1 121 ? -24.860 -4.026 32.581 1.00 87.44 121 ILE A CA 1
ATOM 965 C C . ILE A 1 121 ? -24.451 -5.080 31.547 1.00 87.44 121 ILE A C 1
ATOM 967 O O . I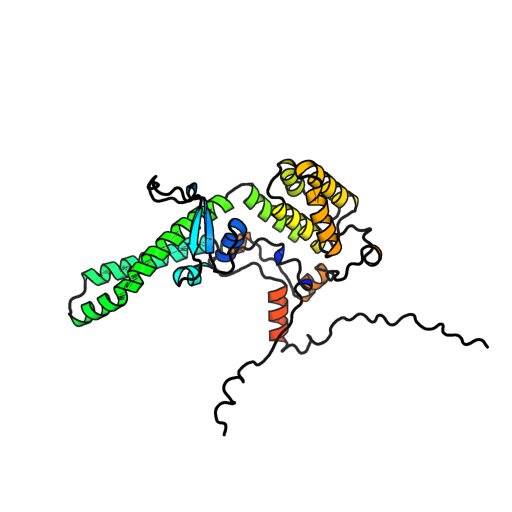LE A 1 121 ? -23.263 -5.348 31.394 1.00 87.44 121 ILE A O 1
ATOM 971 N N . ALA A 1 122 ? -25.414 -5.641 30.811 1.00 88.69 122 ALA A N 1
ATOM 972 C CA . ALA A 1 122 ? -25.135 -6.635 29.778 1.00 88.69 122 ALA A CA 1
ATOM 973 C C . ALA A 1 122 ? -24.275 -6.087 28.620 1.00 88.69 122 ALA A C 1
ATOM 975 O O . ALA A 1 122 ? -23.506 -6.838 28.026 1.00 88.69 122 ALA A O 1
ATOM 976 N N . LYS A 1 123 ? -24.372 -4.787 28.306 1.00 87.75 123 LYS A N 1
ATOM 977 C CA . LYS A 1 123 ? -23.595 -4.131 27.237 1.00 87.75 123 LYS A CA 1
ATOM 978 C C . LYS A 1 123 ? -22.244 -3.590 27.704 1.00 87.75 123 LYS A C 1
ATOM 980 O O . LYS A 1 123 ? -21.336 -3.450 26.888 1.00 87.75 123 LYS A O 1
ATOM 985 N N . LEU A 1 124 ? -22.096 -3.295 28.996 1.00 86.38 124 LEU A N 1
ATOM 986 C CA . LEU A 1 124 ? -20.927 -2.617 29.562 1.00 86.38 124 LEU A CA 1
ATOM 987 C C . LEU A 1 124 ? -19.569 -3.250 29.188 1.00 86.38 124 LEU A C 1
ATOM 989 O O . LEU A 1 124 ? -18.658 -2.483 28.871 1.00 86.38 124 LEU A O 1
ATOM 993 N N . PRO A 1 125 ? -19.395 -4.590 29.158 1.00 90.69 125 PRO A N 1
ATOM 994 C CA . PRO A 1 125 ? -18.131 -5.189 28.728 1.00 90.69 125 PRO A CA 1
ATOM 995 C C . PRO A 1 125 ? -17.725 -4.764 27.311 1.00 90.69 125 PRO A C 1
ATOM 997 O O . PRO A 1 125 ? -16.576 -4.388 27.089 1.00 90.69 125 PRO A O 1
ATOM 1000 N N . ASN A 1 126 ? -18.680 -4.733 26.377 1.00 89.69 126 ASN A N 1
ATOM 1001 C CA . ASN A 1 126 ? -18.428 -4.321 24.997 1.00 89.69 126 ASN A CA 1
ATOM 1002 C C . ASN A 1 126 ? -18.054 -2.837 24.918 1.00 89.69 126 ASN A C 1
ATOM 1004 O O . ASN A 1 126 ? -17.136 -2.483 24.186 1.00 89.69 126 ASN A O 1
ATOM 1008 N N . VAL A 1 127 ? -18.703 -1.981 25.716 1.00 89.31 127 VAL A N 1
ATOM 1009 C CA . VAL A 1 127 ? -18.378 -0.544 25.796 1.00 89.31 127 VAL A CA 1
ATOM 1010 C C . VAL A 1 127 ? -16.941 -0.334 26.279 1.00 89.31 127 VAL A C 1
ATOM 1012 O O . VAL A 1 127 ? -16.204 0.472 25.713 1.00 89.31 127 VAL A O 1
ATOM 1015 N N . VAL A 1 128 ? -16.507 -1.081 27.301 1.00 91.44 128 VAL A N 1
ATOM 1016 C CA . VAL A 1 128 ? -15.137 -0.998 27.836 1.00 91.44 128 VAL A CA 1
ATOM 1017 C C . VAL A 1 128 ? -14.108 -1.458 26.801 1.00 91.44 128 VAL A C 1
ATOM 1019 O O . VAL A 1 128 ? -13.101 -0.776 26.601 1.00 91.44 128 VAL A O 1
ATOM 1022 N N . VAL A 1 129 ? -14.365 -2.578 26.118 1.00 93.44 129 VAL A N 1
ATOM 1023 C CA . VAL A 1 129 ? -13.487 -3.097 25.056 1.00 93.44 129 VAL A CA 1
ATOM 1024 C C . VAL A 1 129 ? -13.397 -2.107 23.893 1.00 93.44 129 VAL A C 1
ATOM 1026 O O . VAL A 1 129 ? -12.289 -1.738 23.504 1.00 93.44 129 VAL A O 1
ATOM 1029 N N . LYS A 1 130 ? -14.540 -1.605 23.403 1.00 94.62 130 LYS A N 1
ATOM 1030 C CA . LYS A 1 130 ? -14.612 -0.603 22.329 1.00 94.62 130 LYS A CA 1
ATOM 1031 C C . LYS A 1 130 ? -13.855 0.666 22.719 1.00 94.62 130 LYS A C 1
ATOM 1033 O O . LYS A 1 130 ? -13.015 1.115 21.957 1.00 94.62 130 LYS A O 1
ATOM 1038 N N . ARG A 1 131 ? -14.042 1.189 23.939 1.00 94.56 131 ARG A N 1
ATOM 1039 C CA . ARG A 1 131 ? -13.313 2.371 24.441 1.00 94.56 131 ARG A CA 1
ATOM 1040 C C . ARG A 1 131 ? -11.798 2.167 24.470 1.00 94.56 131 ARG A C 1
ATOM 1042 O O . ARG A 1 131 ? -11.064 3.064 24.060 1.00 94.56 131 ARG A O 1
ATOM 1049 N N . LYS A 1 132 ? -11.326 1.011 24.951 1.00 94.44 132 LYS A N 1
ATOM 1050 C CA . LYS A 1 132 ? -9.891 0.685 24.967 1.00 94.44 132 LYS A CA 1
ATOM 1051 C C . LYS A 1 132 ? -9.330 0.626 23.544 1.00 94.44 132 LYS A C 1
ATOM 1053 O O . LYS A 1 132 ? -8.305 1.248 23.278 1.00 94.44 132 LYS A O 1
ATOM 1058 N N . SER A 1 133 ? -10.021 -0.082 22.654 1.00 95.31 133 SER A N 1
ATOM 1059 C CA . SER A 1 133 ? -9.647 -0.215 21.246 1.00 95.31 133 SER A CA 1
ATOM 1060 C C . SER A 1 133 ? -9.605 1.141 20.528 1.00 95.31 133 SER A C 1
ATOM 1062 O O . SER A 1 133 ? -8.578 1.499 19.955 1.00 95.31 133 SER A O 1
ATOM 1064 N N . THR A 1 134 ? -10.643 1.975 20.670 1.00 96.38 134 THR A N 1
ATOM 1065 C CA . THR A 1 134 ? -10.664 3.346 20.134 1.00 96.38 134 THR A CA 1
ATOM 1066 C C . THR A 1 134 ? -9.452 4.152 20.596 1.00 96.38 134 THR A C 1
ATOM 1068 O O . THR A 1 134 ? -8.830 4.833 19.787 1.00 96.38 134 THR A O 1
ATOM 1071 N N . GLY A 1 135 ? -9.070 4.048 21.874 1.00 94.12 135 GLY A N 1
ATOM 1072 C CA . GLY A 1 135 ? -7.874 4.712 22.396 1.00 94.12 135 GLY A CA 1
ATOM 1073 C C . GLY A 1 135 ? -6.580 4.254 21.713 1.00 94.12 135 GLY A C 1
ATOM 1074 O O . GLY A 1 135 ? -5.740 5.091 21.396 1.00 94.12 135 GLY A O 1
ATOM 1075 N N . ILE A 1 136 ? -6.430 2.951 21.451 1.00 94.00 136 ILE A N 1
ATOM 1076 C CA . ILE A 1 136 ? -5.285 2.393 20.709 1.00 94.00 136 ILE A CA 1
ATOM 1077 C C . ILE A 1 136 ? -5.253 2.956 19.283 1.00 94.00 136 ILE A C 1
ATOM 1079 O O . ILE A 1 136 ? -4.231 3.493 18.858 1.00 94.00 136 ILE A O 1
ATOM 1083 N N . PHE A 1 137 ? -6.379 2.917 18.566 1.00 95.81 137 PHE A N 1
ATOM 1084 C CA . PHE A 1 137 ? -6.446 3.392 17.181 1.00 95.81 137 PHE A CA 1
ATOM 1085 C C . PHE A 1 137 ? -6.294 4.907 17.034 1.00 95.81 137 PHE A C 1
ATOM 1087 O O . PHE A 1 137 ? -5.740 5.360 16.036 1.00 95.81 137 PHE A O 1
ATOM 1094 N N . MET A 1 138 ? -6.701 5.698 18.031 1.00 94.38 138 MET A N 1
ATOM 1095 C CA . MET A 1 138 ? -6.395 7.132 18.072 1.00 94.38 138 MET A CA 1
ATOM 1096 C C . MET A 1 138 ? -4.890 7.396 18.140 1.00 94.38 138 MET A C 1
ATOM 1098 O O . MET A 1 138 ? -4.397 8.260 17.416 1.00 94.38 138 MET A O 1
ATOM 1102 N N . ARG A 1 139 ? -4.155 6.644 18.971 1.00 91.62 139 ARG A N 1
ATOM 1103 C CA . ARG A 1 139 ? -2.691 6.767 19.053 1.00 91.62 139 ARG A CA 1
ATOM 1104 C C . ARG A 1 139 ? -2.034 6.309 17.754 1.00 91.62 139 ARG A C 1
ATOM 1106 O O . ARG A 1 139 ? -1.244 7.060 17.189 1.00 91.62 139 ARG A O 1
ATOM 1113 N N . LEU A 1 140 ? -2.433 5.145 17.236 1.00 94.38 140 LEU A N 1
ATOM 1114 C CA . LEU A 1 140 ? -1.943 4.621 15.958 1.00 94.38 140 LEU A CA 1
ATOM 1115 C C . LEU A 1 140 ? -2.140 5.620 14.811 1.00 94.38 140 LEU A C 1
ATOM 1117 O O . LEU A 1 140 ? -1.209 5.879 14.054 1.00 94.38 140 LEU A O 1
ATOM 1121 N N . ALA A 1 141 ? -3.328 6.222 14.705 1.00 93.94 141 ALA A N 1
ATOM 1122 C CA . ALA A 1 141 ? -3.614 7.235 13.693 1.00 93.94 141 ALA A CA 1
ATOM 1123 C C . ALA A 1 141 ? -2.685 8.455 13.810 1.00 93.94 141 ALA A C 1
ATOM 1125 O O . ALA A 1 141 ? -2.254 8.991 12.790 1.00 93.94 141 ALA A O 1
ATOM 1126 N N . GLY A 1 142 ? -2.329 8.861 15.034 1.00 92.19 142 GLY A N 1
ATOM 1127 C CA . GLY A 1 142 ? -1.343 9.915 15.281 1.00 92.19 142 GLY A CA 1
ATOM 1128 C C . GLY A 1 142 ? 0.053 9.559 14.761 1.00 92.19 142 GLY A C 1
ATOM 1129 O O . GLY A 1 142 ? 0.648 10.352 14.031 1.00 92.19 142 GLY A O 1
ATOM 1130 N N . VAL A 1 143 ? 0.544 8.353 15.068 1.00 93.06 143 VAL A N 1
ATOM 1131 C CA . VAL A 1 143 ? 1.855 7.867 14.595 1.00 93.06 143 VAL A CA 1
ATOM 1132 C C . VAL A 1 143 ? 1.886 7.764 13.069 1.00 93.06 143 VAL A C 1
ATOM 1134 O O . VAL A 1 143 ? 2.809 8.267 12.428 1.00 93.06 143 VAL A O 1
ATOM 1137 N N . VAL A 1 144 ? 0.849 7.173 12.466 1.00 93.25 144 VAL A N 1
ATOM 1138 C CA . VAL A 1 144 ? 0.711 7.068 11.004 1.00 93.25 144 VAL A CA 1
ATOM 1139 C C . VAL A 1 144 ? 0.742 8.454 10.357 1.00 93.25 144 VAL A C 1
ATOM 1141 O O . VAL A 1 144 ? 1.496 8.674 9.412 1.00 93.25 144 VAL A O 1
ATOM 1144 N N . GLN A 1 145 ? -0.022 9.412 10.891 1.00 91.12 145 GLN A N 1
ATOM 1145 C CA . GLN A 1 145 ? -0.053 10.782 10.378 1.00 91.12 145 GLN A CA 1
ATOM 1146 C C . GLN A 1 145 ? 1.316 11.470 10.479 1.00 91.12 145 GLN A C 1
ATOM 1148 O O . GLN A 1 145 ? 1.696 12.211 9.569 1.00 91.12 145 GLN A O 1
ATOM 1153 N N . GLN A 1 146 ? 2.061 11.238 11.561 1.00 91.44 146 GLN A N 1
ATOM 1154 C CA . GLN A 1 146 ? 3.406 11.781 11.734 1.00 91.44 146 GLN A CA 1
ATOM 1155 C C . GLN A 1 146 ? 4.376 11.216 10.688 1.00 91.44 146 GLN A C 1
ATOM 1157 O O . GLN A 1 146 ? 5.063 11.992 10.026 1.00 91.44 146 GLN A O 1
ATOM 1162 N N . ARG A 1 147 ? 4.395 9.891 10.492 1.00 90.81 147 ARG A N 1
ATOM 1163 C CA . ARG A 1 147 ? 5.248 9.218 9.496 1.00 90.81 147 ARG A CA 1
ATOM 1164 C C . ARG A 1 147 ? 4.924 9.660 8.068 1.00 90.81 147 ARG A C 1
ATOM 1166 O O . ARG A 1 147 ? 5.828 10.012 7.322 1.00 90.81 147 ARG A O 1
ATOM 1173 N N . GLU A 1 148 ? 3.642 9.734 7.717 1.00 89.00 148 GLU A N 1
ATOM 1174 C CA . GLU A 1 148 ? 3.179 10.222 6.406 1.00 89.00 148 GLU A CA 1
ATOM 1175 C C . GLU A 1 148 ? 3.530 11.697 6.144 1.00 89.00 148 GLU A C 1
ATOM 1177 O O . GLU A 1 148 ? 3.523 12.145 4.996 1.00 89.00 148 GLU A O 1
ATOM 1182 N N . SER A 1 149 ? 3.822 12.470 7.194 1.00 89.25 149 SER A N 1
ATOM 1183 C CA . SER A 1 149 ? 4.205 13.880 7.076 1.00 89.25 149 SER A CA 1
ATOM 1184 C C . SER A 1 149 ? 5.705 14.086 6.833 1.00 89.25 149 SER A C 1
ATOM 1186 O O . SER A 1 149 ? 6.099 15.206 6.505 1.00 89.25 149 SER A O 1
ATOM 1188 N N . ASP A 1 150 ? 6.533 13.043 6.958 1.00 93.00 150 ASP A N 1
ATOM 1189 C CA . ASP A 1 150 ? 7.963 13.099 6.637 1.00 93.00 150 ASP A CA 1
ATOM 1190 C C . ASP A 1 150 ? 8.191 13.399 5.147 1.00 93.00 150 ASP A C 1
ATOM 1192 O O . ASP A 1 150 ? 7.445 12.962 4.263 1.00 93.00 150 ASP A O 1
ATOM 1196 N N . ASP A 1 151 ? 9.239 14.170 4.859 1.00 94.50 151 ASP A N 1
ATOM 1197 C CA . ASP A 1 151 ? 9.530 14.667 3.512 1.00 94.50 151 ASP A CA 1
ATOM 1198 C C . ASP A 1 151 ? 9.744 13.548 2.492 1.00 94.50 151 ASP A C 1
ATOM 1200 O O . ASP A 1 151 ? 9.356 13.694 1.331 1.00 94.50 151 ASP A O 1
ATOM 1204 N N . PHE A 1 152 ? 10.292 12.408 2.912 1.00 94.62 152 PHE A N 1
ATOM 1205 C CA . PHE A 1 152 ? 10.502 11.278 2.018 1.00 94.62 152 PHE A CA 1
ATOM 1206 C C . PHE A 1 152 ? 9.212 10.572 1.662 1.00 94.62 152 PHE A C 1
ATOM 1208 O O . PHE A 1 152 ? 8.984 10.348 0.481 1.00 94.62 152 PHE A O 1
ATOM 1215 N N . TYR A 1 153 ? 8.334 10.280 2.625 1.00 91.56 153 TYR A N 1
ATOM 1216 C CA . TYR A 1 153 ? 7.055 9.632 2.315 1.00 91.56 153 TYR A CA 1
ATOM 1217 C C . TYR A 1 153 ? 6.149 10.541 1.475 1.00 91.56 153 TYR A C 1
ATOM 1219 O O . TYR A 1 153 ? 5.513 10.082 0.521 1.00 91.56 153 TYR A O 1
ATOM 1227 N N . ARG A 1 154 ? 6.172 11.857 1.729 1.00 90.69 154 ARG A N 1
ATOM 1228 C CA . ARG A 1 154 ? 5.510 12.838 0.852 1.00 90.69 154 ARG A CA 1
ATOM 1229 C C . ARG A 1 154 ? 6.124 12.865 -0.547 1.00 90.69 154 ARG A C 1
ATOM 1231 O O . ARG A 1 154 ? 5.391 12.921 -1.537 1.00 90.69 154 ARG A O 1
ATOM 1238 N N . GLY A 1 155 ? 7.450 12.813 -0.632 1.00 94.12 155 GLY A N 1
ATOM 1239 C CA . GLY A 1 155 ? 8.194 12.771 -1.887 1.00 94.12 155 GLY A CA 1
ATOM 1240 C C . GLY A 1 155 ? 7.965 11.489 -2.691 1.00 94.12 155 GLY A C 1
ATOM 1241 O O . GLY A 1 155 ? 7.770 11.580 -3.901 1.00 94.12 155 GLY A O 1
ATOM 1242 N N . LEU A 1 156 ? 7.886 10.326 -2.032 1.00 93.38 156 LEU A N 1
ATOM 1243 C CA . LEU A 1 156 ? 7.564 9.030 -2.638 1.00 93.38 156 LEU A CA 1
ATOM 1244 C C . LEU A 1 156 ? 6.219 9.110 -3.356 1.00 93.38 156 LEU A C 1
ATOM 1246 O O . LEU A 1 156 ? 6.133 8.791 -4.538 1.00 93.38 156 LEU A O 1
ATOM 1250 N N . LEU A 1 157 ? 5.184 9.601 -2.666 1.00 88.31 157 LEU A N 1
ATOM 1251 C CA . LEU A 1 157 ? 3.856 9.736 -3.256 1.00 88.31 157 LEU A CA 1
ATOM 1252 C C . LEU A 1 157 ? 3.843 10.724 -4.428 1.00 88.31 157 LEU A C 1
ATOM 1254 O O . LEU A 1 157 ? 3.212 10.453 -5.448 1.00 88.31 157 LEU A O 1
ATOM 1258 N N . ARG A 1 158 ? 4.527 11.868 -4.300 1.00 90.06 158 ARG A N 1
ATOM 1259 C CA . ARG A 1 158 ? 4.628 12.841 -5.396 1.00 90.06 158 ARG A CA 1
ATOM 1260 C C . ARG A 1 158 ? 5.327 12.226 -6.611 1.00 90.06 158 ARG A C 1
ATOM 1262 O O . ARG A 1 158 ? 4.807 12.339 -7.715 1.00 90.06 158 ARG A O 1
ATOM 1269 N N . CYS A 1 159 ? 6.463 11.565 -6.407 1.00 93.88 159 CYS A N 1
ATOM 1270 C CA . CYS A 1 159 ? 7.220 10.911 -7.470 1.00 93.88 159 CYS A CA 1
ATOM 1271 C C . CYS A 1 159 ? 6.391 9.812 -8.147 1.00 93.88 159 CYS A C 1
ATOM 1273 O O . CYS A 1 159 ? 6.324 9.766 -9.372 1.00 93.88 159 CYS A O 1
ATOM 1275 N N . GLU A 1 160 ? 5.684 8.988 -7.369 1.00 91.44 160 GLU A N 1
ATOM 1276 C CA . GLU A 1 160 ? 4.752 7.988 -7.893 1.00 91.44 160 GLU A CA 1
ATOM 1277 C C . GLU A 1 160 ? 3.713 8.636 -8.821 1.00 91.44 160 GLU A C 1
ATOM 1279 O O . GLU A 1 160 ? 3.546 8.218 -9.964 1.00 91.44 160 GLU A O 1
ATOM 1284 N N . GLN A 1 161 ? 3.054 9.705 -8.370 1.00 86.44 161 GLN A N 1
ATOM 1285 C CA . GLN A 1 161 ? 2.064 10.421 -9.173 1.00 86.44 161 GLN A CA 1
ATOM 1286 C C . GLN A 1 161 ? 2.657 11.055 -10.438 1.00 86.44 161 GLN A C 1
ATOM 1288 O O . GLN A 1 161 ? 2.012 11.053 -11.487 1.00 86.44 161 GLN A O 1
ATOM 1293 N N . GLU A 1 162 ? 3.856 11.632 -10.350 1.00 90.00 162 GLU A N 1
ATOM 1294 C CA . GLU A 1 162 ? 4.565 12.218 -11.491 1.00 90.00 162 GLU A CA 1
ATOM 1295 C C . GLU A 1 162 ? 4.867 11.153 -12.549 1.00 90.00 162 GLU A C 1
ATOM 1297 O O . GLU A 1 162 ? 4.529 11.346 -13.719 1.00 90.00 162 GLU A O 1
ATOM 1302 N N . ILE A 1 163 ? 5.398 10.002 -12.128 1.00 90.94 163 ILE A N 1
ATOM 1303 C CA . ILE A 1 163 ? 5.666 8.854 -12.999 1.00 90.94 163 ILE A CA 1
ATOM 1304 C C . ILE A 1 163 ? 4.366 8.346 -13.640 1.00 90.94 163 ILE A C 1
ATOM 1306 O O . ILE A 1 163 ? 4.329 8.130 -14.848 1.00 90.94 163 ILE A O 1
ATOM 1310 N N . MET A 1 164 ? 3.286 8.198 -12.866 1.00 84.75 164 MET A N 1
ATOM 1311 C CA . MET A 1 164 ? 1.994 7.731 -13.387 1.00 84.75 164 MET A CA 1
ATOM 1312 C C . MET A 1 164 ? 1.390 8.686 -14.427 1.00 84.75 164 MET A C 1
ATOM 1314 O O . MET A 1 164 ? 0.753 8.231 -15.376 1.00 84.75 164 MET A O 1
ATOM 1318 N N . ARG A 1 165 ? 1.563 10.006 -14.262 1.00 83.69 165 ARG A N 1
ATOM 1319 C CA . ARG A 1 165 ? 1.024 11.019 -15.191 1.00 83.69 165 ARG A CA 1
ATOM 1320 C C . ARG A 1 165 ? 1.893 11.195 -16.435 1.00 83.69 165 ARG A C 1
ATOM 1322 O O . ARG A 1 165 ? 1.361 11.392 -17.525 1.00 83.69 165 ARG A O 1
ATOM 1329 N N . ASN A 1 166 ? 3.214 11.184 -16.274 1.00 85.00 166 ASN A N 1
ATOM 1330 C CA . ASN A 1 166 ? 4.164 11.401 -17.358 1.00 85.00 166 ASN A CA 1
ATOM 1331 C C . ASN A 1 166 ? 5.436 10.562 -17.145 1.00 85.00 166 ASN A C 1
ATOM 1333 O O . ASN A 1 166 ? 6.445 11.070 -16.644 1.00 85.00 166 ASN A O 1
ATOM 1337 N N . PRO A 1 167 ? 5.411 9.285 -17.549 1.00 80.94 167 PRO A N 1
ATOM 1338 C CA . PRO A 1 167 ? 6.531 8.379 -17.357 1.00 80.94 167 PRO A CA 1
ATOM 1339 C C . PRO A 1 167 ? 7.661 8.732 -18.341 1.00 80.94 167 PRO A C 1
ATOM 1341 O O . PRO A 1 167 ? 7.576 8.489 -19.546 1.00 80.94 167 PRO A O 1
ATOM 1344 N N . GLN A 1 168 ? 8.738 9.338 -17.841 1.00 87.62 168 GLN A N 1
ATOM 1345 C CA . GLN A 1 168 ? 9.912 9.681 -18.652 1.00 87.62 168 GLN A CA 1
ATOM 1346 C C . GLN A 1 168 ? 10.889 8.497 -18.695 1.00 87.62 168 GLN A C 1
ATOM 1348 O O . GLN A 1 168 ? 11.663 8.305 -17.766 1.00 87.62 168 GLN A O 1
ATOM 1353 N N . HIS A 1 169 ? 10.886 7.710 -19.768 1.00 88.75 169 HIS A N 1
ATOM 1354 C CA . HIS A 1 169 ? 11.725 6.502 -19.894 1.00 88.75 169 HIS A CA 1
ATOM 1355 C C . HIS A 1 169 ? 13.238 6.760 -20.053 1.00 88.75 169 HIS A C 1
ATOM 1357 O O . HIS A 1 169 ? 14.068 5.889 -19.802 1.00 88.75 169 HIS A O 1
ATOM 1363 N N . ASP A 1 170 ? 13.606 7.962 -20.493 1.00 94.31 170 ASP A N 1
ATOM 1364 C CA . ASP A 1 170 ? 14.938 8.358 -20.958 1.00 94.31 170 ASP A CA 1
ATOM 1365 C C . ASP A 1 170 ? 15.650 9.314 -19.995 1.00 94.31 170 ASP A C 1
ATOM 1367 O O . ASP A 1 170 ? 16.788 9.716 -20.250 1.00 94.31 170 ASP A O 1
ATOM 1371 N N . LYS A 1 171 ? 14.998 9.655 -18.878 1.00 95.62 171 LYS A N 1
ATOM 1372 C CA . LYS A 1 171 ? 15.515 10.572 -17.864 1.00 95.62 171 LYS A CA 1
ATOM 1373 C C . LYS A 1 171 ? 15.569 9.911 -16.496 1.00 95.62 171 LYS A C 1
ATOM 1375 O O . LYS A 1 171 ? 14.685 9.154 -16.101 1.00 95.62 171 LYS A O 1
ATOM 1380 N N . ILE A 1 172 ? 16.610 10.270 -15.760 1.00 96.88 172 ILE A N 1
ATOM 1381 C CA . ILE A 1 172 ? 16.745 9.967 -14.340 1.00 96.88 172 ILE A CA 1
ATOM 1382 C C . ILE A 1 172 ? 15.758 10.868 -13.593 1.00 96.88 172 ILE A C 1
ATOM 1384 O O . ILE A 1 172 ? 15.723 12.078 -13.826 1.00 96.88 172 ILE A O 1
ATOM 1388 N N . HIS A 1 173 ? 14.941 10.289 -12.718 1.00 97.06 173 HIS A N 1
ATOM 1389 C CA . HIS A 1 173 ? 14.016 11.061 -11.902 1.00 97.06 173 HIS A CA 1
ATOM 1390 C C . HIS A 1 173 ? 14.777 11.697 -10.723 1.00 97.06 173 HIS A C 1
ATOM 1392 O O . HIS A 1 173 ? 15.335 10.950 -9.914 1.00 97.06 173 HIS A O 1
ATOM 1398 N N . PRO A 1 174 ? 14.765 13.034 -10.543 1.00 97.50 174 PRO A N 1
ATOM 1399 C CA . PRO A 1 174 ? 15.576 13.698 -9.515 1.00 97.50 174 PRO A CA 1
ATOM 1400 C C . PRO A 1 174 ? 15.298 13.199 -8.093 1.00 97.50 174 PRO A C 1
ATOM 1402 O O . PRO A 1 174 ? 16.217 12.998 -7.308 1.00 97.50 174 PRO A O 1
ATOM 1405 N N . PHE A 1 175 ? 14.027 12.944 -7.761 1.00 98.06 175 PHE A N 1
ATOM 1406 C CA . PHE A 1 175 ? 13.667 12.378 -6.457 1.00 98.06 175 PHE A CA 1
ATOM 1407 C C . PHE A 1 175 ? 14.260 10.975 -6.221 1.00 98.06 175 PHE A C 1
ATOM 1409 O O . PHE A 1 175 ? 14.740 10.704 -5.122 1.00 98.06 175 PHE A O 1
ATOM 1416 N N . ILE A 1 176 ? 14.264 10.099 -7.237 1.00 98.19 176 ILE A N 1
ATOM 1417 C CA . ILE A 1 176 ? 14.853 8.752 -7.141 1.00 98.19 176 ILE A CA 1
ATOM 1418 C C . ILE A 1 176 ? 16.366 8.872 -6.950 1.00 98.19 176 ILE A C 1
ATOM 1420 O O . ILE A 1 176 ? 16.917 8.257 -6.043 1.00 98.19 176 ILE A O 1
ATOM 1424 N N . GLU A 1 177 ? 17.027 9.696 -7.766 1.00 98.31 177 GLU A N 1
ATOM 1425 C CA . GLU A 1 177 ? 18.469 9.941 -7.676 1.00 98.31 177 GLU A CA 1
ATOM 1426 C C . GLU A 1 177 ? 18.878 10.458 -6.294 1.00 98.31 177 GLU A C 1
ATOM 1428 O O . GLU A 1 177 ? 19.721 9.846 -5.639 1.00 98.31 177 GLU A O 1
ATOM 1433 N N . ASN A 1 178 ? 18.232 11.522 -5.811 1.00 98.25 178 ASN A N 1
ATOM 1434 C CA . ASN A 1 178 ? 18.528 12.091 -4.498 1.00 98.25 178 ASN A CA 1
ATOM 1435 C C . ASN A 1 178 ? 18.262 11.086 -3.372 1.00 98.25 178 ASN A C 1
ATOM 1437 O O . ASN A 1 178 ? 19.084 10.956 -2.474 1.00 98.25 178 ASN A O 1
ATOM 1441 N N . SER A 1 179 ? 17.174 10.313 -3.449 1.00 98.38 179 SER A N 1
ATOM 1442 C CA . SER A 1 179 ? 16.861 9.297 -2.434 1.00 98.38 179 SER A CA 1
ATOM 1443 C C . SER A 1 179 ? 17.911 8.181 -2.372 1.00 98.38 179 SER A C 1
ATOM 1445 O O . SER A 1 179 ? 18.226 7.706 -1.281 1.00 98.38 179 SER A O 1
ATOM 1447 N N . LEU A 1 180 ? 18.475 7.777 -3.520 1.00 98.19 180 LEU A N 1
ATOM 1448 C CA . LEU A 1 180 ? 19.586 6.818 -3.575 1.00 98.19 180 LEU A CA 1
ATOM 1449 C C . LEU A 1 180 ? 20.870 7.419 -2.991 1.00 98.19 180 LEU A C 1
ATOM 1451 O O . LEU A 1 180 ? 21.596 6.732 -2.274 1.00 98.19 180 LEU A O 1
ATOM 1455 N N . ILE A 1 181 ? 21.162 8.689 -3.286 1.00 97.94 181 ILE A N 1
ATOM 1456 C CA . ILE A 1 181 ? 22.345 9.398 -2.767 1.00 97.94 181 ILE A CA 1
ATOM 1457 C C . ILE A 1 181 ? 22.255 9.573 -1.246 1.00 97.94 181 ILE A C 1
ATOM 1459 O O . ILE A 1 181 ? 23.236 9.363 -0.539 1.00 97.94 181 ILE A O 1
ATOM 1463 N N . GLU A 1 182 ? 21.072 9.906 -0.736 1.00 97.69 182 GLU A N 1
ATOM 1464 C CA . GLU A 1 182 ? 20.780 10.058 0.693 1.00 97.69 182 GLU A CA 1
ATOM 1465 C C . GLU A 1 182 ? 20.664 8.720 1.441 1.00 97.69 182 GLU A C 1
ATOM 1467 O O . GLU A 1 182 ? 20.422 8.715 2.647 1.00 97.69 182 GLU A O 1
ATOM 1472 N N . MET A 1 183 ? 20.823 7.586 0.747 1.00 97.25 183 MET A N 1
ATOM 1473 C CA . MET A 1 183 ? 20.723 6.239 1.318 1.00 97.25 183 MET A CA 1
ATOM 1474 C C . MET A 1 183 ? 19.380 6.001 2.036 1.00 97.25 183 MET A C 1
ATOM 1476 O O . MET A 1 183 ? 19.328 5.380 3.099 1.00 97.25 183 MET A O 1
ATOM 1480 N N . ARG A 1 184 ? 18.272 6.498 1.461 1.00 97.06 184 ARG A N 1
ATOM 1481 C CA . ARG A 1 184 ? 16.913 6.273 1.990 1.00 97.06 184 ARG A CA 1
ATOM 1482 C C . ARG A 1 184 ? 16.479 4.815 1.802 1.00 97.06 184 ARG A C 1
ATOM 1484 O O . ARG A 1 184 ? 17.229 3.983 1.301 1.00 97.06 184 ARG A O 1
ATOM 1491 N N . GLU A 1 185 ? 15.267 4.477 2.224 1.00 95.06 185 GLU A N 1
ATOM 1492 C CA . GLU A 1 185 ? 14.767 3.101 2.188 1.00 95.06 185 GLU A CA 1
ATOM 1493 C C . GLU A 1 185 ? 14.737 2.523 0.754 1.00 95.06 185 GLU A C 1
ATOM 1495 O O . GLU A 1 185 ? 13.960 2.962 -0.095 1.00 95.06 185 GLU A O 1
ATOM 1500 N N . ILE A 1 186 ? 15.577 1.516 0.481 1.00 95.50 186 ILE A N 1
ATOM 1501 C CA . ILE A 1 186 ? 15.825 1.020 -0.882 1.00 95.50 186 ILE A CA 1
ATOM 1502 C C . ILE A 1 186 ? 14.604 0.364 -1.536 1.00 95.50 186 ILE A C 1
ATOM 1504 O O . ILE A 1 186 ? 14.387 0.554 -2.730 1.00 95.50 186 ILE A O 1
ATOM 1508 N N . ASN A 1 187 ? 13.774 -0.361 -0.781 1.00 94.62 187 ASN A N 1
ATOM 1509 C CA . ASN A 1 187 ? 12.607 -1.056 -1.337 1.00 94.62 187 ASN A CA 1
ATOM 1510 C C . ASN A 1 187 ? 11.585 -0.067 -1.912 1.00 94.62 187 ASN A C 1
ATOM 1512 O O . ASN A 1 187 ? 11.103 -0.252 -3.031 1.00 94.62 187 ASN A O 1
ATOM 1516 N N . SER A 1 188 ? 11.318 1.021 -1.186 1.00 95.44 188 SER A N 1
ATOM 1517 C CA . SER A 1 188 ? 10.475 2.125 -1.652 1.00 95.44 188 SER A CA 1
ATOM 1518 C C . SER A 1 188 ? 11.018 2.776 -2.929 1.00 95.44 188 SER A C 1
ATOM 1520 O O . SER A 1 188 ? 10.258 3.071 -3.850 1.00 95.44 188 SER A O 1
ATOM 1522 N N . ILE A 1 189 ? 12.339 2.936 -3.039 1.00 97.19 189 ILE A N 1
ATOM 1523 C CA . ILE A 1 189 ? 12.972 3.503 -4.238 1.00 97.19 189 ILE A CA 1
ATOM 1524 C C . ILE A 1 189 ? 12.911 2.523 -5.423 1.00 97.19 189 ILE A C 1
ATOM 1526 O O . ILE A 1 189 ? 12.587 2.925 -6.541 1.00 97.19 189 ILE A O 1
ATOM 1530 N N . LEU A 1 190 ? 13.175 1.232 -5.197 1.00 96.81 190 LEU A N 1
ATOM 1531 C CA . LEU A 1 190 ? 13.083 0.194 -6.229 1.00 96.81 190 LEU A CA 1
ATOM 1532 C C . LEU A 1 190 ? 11.664 0.085 -6.793 1.00 96.81 190 LEU A C 1
ATOM 1534 O O . LEU A 1 190 ? 11.515 -0.054 -8.005 1.00 96.81 190 LEU A O 1
ATOM 1538 N N . ARG A 1 191 ? 10.625 0.222 -5.957 1.00 96.44 191 ARG A N 1
ATOM 1539 C CA . ARG A 1 191 ? 9.226 0.287 -6.414 1.00 96.44 191 ARG A CA 1
ATOM 1540 C C . ARG A 1 191 ? 8.993 1.435 -7.393 1.00 96.44 191 ARG A C 1
ATOM 1542 O O . ARG A 1 191 ? 8.350 1.220 -8.415 1.00 96.44 191 ARG A O 1
ATOM 1549 N N . LEU A 1 192 ? 9.559 2.619 -7.147 1.00 96.88 192 LEU A N 1
ATOM 1550 C CA . LEU A 1 192 ? 9.466 3.747 -8.083 1.00 96.88 192 LEU A CA 1
ATOM 1551 C C . LEU A 1 192 ? 10.187 3.470 -9.410 1.00 96.88 192 LEU A C 1
ATOM 1553 O O . LEU A 1 192 ? 9.657 3.798 -10.470 1.00 96.88 192 LEU A O 1
ATOM 1557 N N . ILE A 1 193 ? 11.359 2.829 -9.374 1.00 97.00 193 ILE A N 1
ATOM 1558 C CA . ILE A 1 193 ? 12.091 2.429 -10.590 1.00 97.00 193 ILE A CA 1
ATOM 1559 C C . ILE A 1 193 ? 11.284 1.396 -11.393 1.00 97.00 193 ILE A C 1
ATOM 1561 O O . ILE A 1 193 ? 11.174 1.516 -12.614 1.00 97.00 193 ILE A O 1
ATOM 1565 N N . ILE A 1 194 ? 10.681 0.412 -10.716 1.00 95.62 194 ILE A N 1
ATOM 1566 C CA . ILE A 1 194 ? 9.787 -0.578 -11.334 1.00 95.62 194 ILE A CA 1
ATOM 1567 C C . ILE A 1 194 ? 8.581 0.118 -11.962 1.00 95.62 194 ILE A C 1
ATOM 1569 O O . ILE A 1 194 ? 8.268 -0.146 -13.119 1.00 95.62 194 ILE A O 1
ATOM 1573 N N . LEU A 1 195 ? 7.929 1.038 -11.246 1.00 93.81 195 LEU A N 1
ATOM 1574 C CA . LEU A 1 195 ? 6.815 1.815 -11.789 1.00 93.81 195 LEU A CA 1
ATOM 1575 C C . LEU A 1 195 ? 7.229 2.561 -13.056 1.00 93.81 195 LEU A C 1
ATOM 1577 O O . LEU A 1 195 ? 6.567 2.421 -14.082 1.00 93.81 195 LEU A O 1
ATOM 1581 N N . GLN A 1 196 ? 8.351 3.286 -13.012 1.00 94.50 196 GLN A N 1
ATOM 1582 C CA . GLN A 1 196 ? 8.876 4.003 -14.173 1.00 94.50 196 GLN A CA 1
ATOM 1583 C C . GLN A 1 196 ? 9.067 3.052 -15.363 1.00 94.50 196 GLN A C 1
ATOM 1585 O O . GLN A 1 196 ? 8.590 3.351 -16.452 1.00 94.50 196 GLN A O 1
ATOM 1590 N N . SER A 1 197 ? 9.674 1.880 -15.145 1.00 93.56 197 SER A N 1
ATOM 1591 C CA . SER A 1 197 ? 9.869 0.857 -16.181 1.00 93.56 197 SER A CA 1
ATOM 1592 C C . SER A 1 197 ? 8.545 0.319 -16.737 1.00 93.56 197 SER A C 1
ATOM 1594 O O . SER A 1 197 ? 8.355 0.295 -17.951 1.00 93.56 197 SER A O 1
ATOM 1596 N N . LEU A 1 198 ? 7.615 -0.105 -15.878 1.00 90.75 198 LEU A N 1
ATOM 1597 C CA . LEU A 1 198 ? 6.359 -0.738 -16.297 1.00 90.75 198 LEU A CA 1
ATOM 1598 C C . LEU A 1 198 ? 5.471 0.212 -17.110 1.00 90.75 198 LEU A C 1
ATOM 1600 O O . LEU A 1 198 ? 4.865 -0.198 -18.097 1.00 90.75 198 LEU A O 1
ATOM 1604 N N . ILE A 1 199 ? 5.394 1.485 -16.720 1.00 88.56 199 ILE A N 1
ATOM 1605 C CA . ILE A 1 199 ? 4.500 2.460 -17.363 1.00 88.56 199 ILE A CA 1
ATOM 1606 C C . ILE A 1 199 ? 5.135 3.002 -18.647 1.00 88.56 199 ILE A C 1
ATOM 1608 O O . ILE A 1 199 ? 4.434 3.258 -19.626 1.00 88.56 199 ILE A O 1
ATOM 1612 N N . SER A 1 200 ? 6.461 3.137 -18.684 1.00 89.31 200 SER A N 1
ATOM 1613 C CA . SER A 1 200 ? 7.188 3.536 -19.891 1.00 89.31 200 SER A CA 1
ATOM 1614 C C . SER A 1 200 ? 7.310 2.436 -20.949 1.00 89.31 200 SER A C 1
ATOM 1616 O O . SER A 1 200 ? 7.679 2.761 -22.075 1.00 89.31 200 SER A O 1
ATOM 1618 N N . ASN A 1 201 ? 6.968 1.179 -20.632 1.00 87.25 201 ASN A N 1
ATOM 1619 C CA . ASN A 1 201 ? 7.373 0.003 -21.411 1.00 87.25 201 ASN A CA 1
ATOM 1620 C C . ASN A 1 201 ? 8.900 -0.027 -21.598 1.00 87.25 201 ASN A C 1
ATOM 1622 O O . ASN A 1 201 ? 9.394 0.053 -22.720 1.00 87.25 201 ASN A O 1
ATOM 1626 N N . ASP A 1 202 ? 9.605 -0.161 -20.476 1.00 90.12 202 ASP A N 1
ATOM 1627 C CA . ASP A 1 202 ? 11.062 -0.252 -20.337 1.00 90.12 202 ASP A CA 1
ATOM 1628 C C . ASP A 1 202 ? 11.767 1.112 -20.216 1.00 90.12 202 ASP A C 1
ATOM 1630 O O . ASP A 1 202 ? 11.239 2.172 -20.561 1.00 90.12 202 ASP A O 1
ATOM 1634 N N . LEU A 1 203 ? 12.972 1.091 -19.643 1.00 94.94 203 LEU A N 1
ATOM 1635 C CA . LEU A 1 203 ? 13.828 2.264 -19.470 1.00 94.94 203 LEU A CA 1
ATOM 1636 C C . LEU A 1 203 ? 14.866 2.349 -20.592 1.00 94.94 203 LEU A C 1
ATOM 1638 O O . LEU A 1 203 ? 15.302 1.349 -21.159 1.00 94.94 203 LEU A O 1
ATOM 1642 N N . LYS A 1 204 ? 15.373 3.549 -20.862 1.00 95.88 204 LYS A N 1
ATOM 1643 C CA . LYS A 1 204 ? 16.580 3.686 -21.679 1.00 95.88 204 LYS A CA 1
ATOM 1644 C C . LYS A 1 204 ? 17.768 3.038 -20.964 1.00 95.88 204 LYS A C 1
ATOM 1646 O O . LYS A 1 204 ? 17.930 3.197 -19.750 1.00 95.88 204 LYS A O 1
ATOM 1651 N N . SER A 1 205 ? 18.662 2.390 -21.709 1.00 95.75 205 SER A N 1
ATOM 1652 C CA . SER A 1 205 ? 19.796 1.652 -21.119 1.00 95.75 205 SER A CA 1
ATOM 1653 C C . SER A 1 205 ? 20.677 2.535 -20.232 1.00 95.75 205 SER A C 1
ATOM 1655 O O . SER A 1 205 ? 21.115 2.121 -19.162 1.00 95.75 205 SER A O 1
ATOM 1657 N N . SER A 1 206 ? 20.888 3.792 -20.631 1.00 96.69 206 SER A N 1
ATOM 1658 C CA . SER A 1 206 ? 21.662 4.768 -19.855 1.00 96.69 206 SER A CA 1
ATOM 1659 C C . SER A 1 206 ? 21.015 5.131 -18.513 1.00 96.69 206 SER A C 1
ATOM 1661 O O . SER A 1 206 ? 21.723 5.405 -17.543 1.00 96.69 206 SER A O 1
ATOM 1663 N N . VAL A 1 207 ? 19.679 5.130 -18.442 1.00 97.62 207 VAL A N 1
ATOM 1664 C CA . VAL A 1 207 ? 18.932 5.410 -17.207 1.00 97.62 207 VAL A CA 1
ATOM 1665 C C . VAL A 1 207 ? 19.087 4.237 -16.250 1.00 97.62 207 VAL A C 1
ATOM 1667 O O . VAL A 1 207 ? 19.532 4.432 -15.120 1.00 97.62 207 VAL A O 1
ATOM 1670 N N . LEU A 1 208 ? 18.823 3.012 -16.722 1.00 96.69 208 LEU A N 1
ATOM 1671 C CA . LEU A 1 208 ? 18.958 1.814 -15.893 1.00 96.69 208 LEU A CA 1
ATOM 1672 C C . LEU A 1 208 ? 20.400 1.613 -15.407 1.00 96.69 208 LEU A C 1
ATOM 1674 O O . LEU A 1 208 ? 20.613 1.297 -14.237 1.00 96.69 208 LEU A O 1
ATOM 1678 N N . GLN A 1 209 ? 21.401 1.863 -16.257 1.00 96.50 209 GLN A N 1
ATOM 1679 C CA . GLN A 1 209 ? 22.813 1.832 -15.860 1.00 96.50 209 GLN A CA 1
ATOM 1680 C C . GLN A 1 209 ? 23.130 2.858 -14.768 1.00 96.50 209 GLN A C 1
ATOM 1682 O O . GLN A 1 209 ? 23.862 2.541 -13.829 1.00 96.50 209 GLN A O 1
ATOM 1687 N N . THR A 1 210 ? 22.567 4.066 -14.855 1.00 98.06 210 THR A N 1
ATOM 1688 C CA . THR A 1 210 ? 22.779 5.093 -13.828 1.00 98.06 210 THR A CA 1
ATOM 1689 C C . THR A 1 210 ? 22.136 4.702 -12.503 1.00 98.06 210 THR A C 1
ATOM 1691 O O . THR A 1 210 ? 22.819 4.725 -11.480 1.00 98.06 210 THR A O 1
ATOM 1694 N N . TYR A 1 211 ? 20.876 4.256 -12.510 1.00 97.88 211 TYR A N 1
ATOM 1695 C CA . TYR A 1 211 ? 20.232 3.744 -11.298 1.00 97.88 211 TYR A CA 1
ATOM 1696 C C . TYR A 1 211 ? 21.004 2.567 -10.700 1.00 97.88 211 TYR A C 1
ATOM 1698 O O . TYR A 1 211 ? 21.272 2.561 -9.504 1.00 97.88 211 TYR A O 1
ATOM 1706 N N . THR A 1 212 ? 21.446 1.617 -11.528 1.00 97.56 212 THR A N 1
ATOM 1707 C CA . THR A 1 212 ? 22.255 0.471 -11.085 1.00 97.56 212 THR A CA 1
ATOM 1708 C C . THR A 1 212 ? 23.540 0.931 -10.403 1.00 97.56 212 THR A C 1
ATOM 1710 O O . THR A 1 212 ? 23.889 0.440 -9.330 1.00 97.56 212 THR A O 1
ATOM 1713 N N . LYS A 1 213 ? 24.243 1.900 -11.000 1.00 97.88 213 LYS A N 1
ATOM 1714 C CA . LYS A 1 213 ? 25.471 2.458 -10.434 1.00 97.88 213 LYS A CA 1
ATOM 1715 C C . LYS A 1 213 ? 25.208 3.116 -9.080 1.00 97.88 213 LYS A C 1
ATOM 1717 O O . LYS A 1 213 ? 25.939 2.824 -8.140 1.00 97.88 213 LYS A O 1
ATOM 1722 N N . LEU A 1 214 ? 24.175 3.952 -8.975 1.00 98.12 214 LEU A N 1
ATOM 1723 C CA . LEU A 1 214 ? 23.796 4.610 -7.722 1.00 98.12 214 LEU A CA 1
ATOM 1724 C C . LEU A 1 214 ? 23.417 3.587 -6.643 1.00 98.12 214 LEU A C 1
ATOM 1726 O O . LEU A 1 214 ? 23.922 3.667 -5.530 1.00 98.12 214 LEU A O 1
ATOM 1730 N N . ILE A 1 215 ? 22.617 2.572 -6.985 1.00 97.75 215 ILE A N 1
ATOM 1731 C CA . ILE A 1 215 ? 22.235 1.495 -6.060 1.00 97.75 215 ILE A CA 1
ATOM 1732 C C . ILE A 1 215 ? 23.477 0.771 -5.527 1.00 97.75 215 ILE A C 1
ATOM 1734 O O . ILE A 1 215 ? 23.629 0.614 -4.319 1.00 97.75 215 ILE A O 1
ATOM 1738 N N . VAL A 1 216 ? 24.399 0.363 -6.403 1.00 97.31 216 VAL A N 1
ATOM 1739 C CA . VAL A 1 216 ? 25.612 -0.358 -5.984 1.00 97.31 216 VAL A CA 1
ATOM 1740 C C . VAL A 1 216 ? 26.549 0.530 -5.167 1.00 97.31 216 VAL A C 1
ATOM 1742 O O . VAL A 1 216 ? 27.164 0.047 -4.219 1.00 97.31 216 VAL A O 1
ATOM 1745 N N . GLN A 1 217 ? 26.671 1.812 -5.516 1.00 96.94 217 GLN A N 1
ATOM 1746 C CA . GLN A 1 217 ? 27.530 2.754 -4.796 1.00 96.94 217 GLN A CA 1
ATOM 1747 C C . GLN A 1 217 ? 26.983 3.103 -3.408 1.00 96.94 217 GLN A C 1
ATOM 1749 O O . GLN A 1 217 ? 27.770 3.186 -2.468 1.00 96.94 217 GLN A O 1
ATOM 1754 N N . SER A 1 218 ? 25.665 3.265 -3.273 1.00 97.31 218 SER A N 1
ATOM 1755 C CA . SER A 1 218 ? 25.020 3.624 -2.008 1.00 97.31 218 SER A CA 1
ATOM 1756 C C . SER A 1 218 ? 24.743 2.414 -1.111 1.00 97.31 218 SER A C 1
ATOM 1758 O O . SER A 1 218 ? 24.987 2.475 0.084 1.00 97.31 218 SER A O 1
ATOM 1760 N N . TYR A 1 219 ? 24.274 1.288 -1.650 1.00 97.00 219 TYR A N 1
ATOM 1761 C CA . TYR A 1 219 ? 23.800 0.149 -0.841 1.00 97.00 219 TYR A CA 1
ATOM 1762 C C . TYR A 1 219 ? 24.677 -1.101 -0.962 1.00 97.00 219 TYR A C 1
ATOM 1764 O O . TYR A 1 219 ? 24.515 -2.063 -0.212 1.00 97.00 219 TYR A O 1
ATOM 1772 N N . GLY A 1 220 ? 25.642 -1.091 -1.882 1.00 94.94 220 GLY A N 1
ATOM 1773 C CA . GLY A 1 220 ? 26.573 -2.190 -2.096 1.00 94.94 220 GLY A CA 1
ATOM 1774 C C . GLY A 1 220 ? 26.103 -3.222 -3.122 1.00 94.94 220 GLY A C 1
ATOM 1775 O O . GLY A 1 220 ? 24.991 -3.209 -3.649 1.00 94.94 220 GLY A O 1
ATOM 1776 N N . ILE A 1 221 ? 27.000 -4.163 -3.423 1.00 92.81 221 ILE A N 1
ATOM 1777 C CA . ILE A 1 221 ? 26.814 -5.166 -4.484 1.00 92.81 221 ILE A CA 1
ATOM 1778 C C . ILE A 1 221 ? 25.708 -6.191 -4.181 1.00 92.81 221 ILE A C 1
ATOM 1780 O O . ILE A 1 221 ? 25.247 -6.889 -5.083 1.00 92.81 221 ILE A O 1
ATOM 1784 N N . SER A 1 222 ? 25.280 -6.317 -2.922 1.00 91.50 222 SER A N 1
ATOM 1785 C CA . SER A 1 222 ? 24.156 -7.180 -2.546 1.00 91.50 222 SER A CA 1
ATOM 1786 C C . SER A 1 222 ? 22.869 -6.757 -3.247 1.00 91.50 222 SER A C 1
ATOM 1788 O O . SER A 1 222 ? 22.172 -7.624 -3.774 1.00 91.50 222 SER A O 1
ATOM 1790 N N . GLU A 1 223 ? 22.611 -5.451 -3.352 1.00 93.38 223 GLU A N 1
ATOM 1791 C CA . GLU A 1 223 ? 21.398 -4.923 -3.988 1.00 93.38 223 GLU A CA 1
ATOM 1792 C C . GLU A 1 223 ? 21.392 -5.096 -5.508 1.00 93.38 223 GLU A C 1
ATOM 1794 O O . GLU A 1 223 ? 20.329 -5.219 -6.117 1.00 93.38 223 GLU A O 1
ATOM 1799 N N . LEU A 1 224 ? 22.563 -5.249 -6.139 1.00 92.06 224 LEU A N 1
ATOM 1800 C CA . LEU A 1 224 ? 22.625 -5.641 -7.550 1.00 92.06 224 LEU A CA 1
ATOM 1801 C C . LEU A 1 224 ? 21.939 -6.992 -7.784 1.00 92.06 224 LEU A C 1
ATOM 1803 O O . LEU A 1 224 ? 21.274 -7.180 -8.799 1.00 92.06 224 LEU A O 1
ATOM 1807 N N . LYS A 1 225 ? 22.070 -7.940 -6.846 1.00 92.06 225 LYS A N 1
ATOM 1808 C CA . LYS A 1 225 ? 21.411 -9.250 -6.966 1.00 92.06 225 LYS A CA 1
ATOM 1809 C C . LYS A 1 225 ? 19.893 -9.112 -6.922 1.00 92.06 225 LYS A C 1
ATOM 1811 O O . LYS A 1 225 ? 19.210 -9.856 -7.621 1.00 92.06 225 LYS A O 1
ATOM 1816 N N . LEU A 1 226 ? 19.374 -8.198 -6.102 1.00 92.62 226 LEU A N 1
ATOM 1817 C CA . LEU A 1 226 ? 17.945 -7.909 -6.050 1.00 92.62 226 LEU A CA 1
ATOM 1818 C C . LEU A 1 226 ? 17.482 -7.289 -7.371 1.00 92.62 226 LEU A C 1
ATOM 1820 O O . LEU A 1 226 ? 16.535 -7.796 -7.967 1.00 92.62 226 LEU A O 1
ATOM 1824 N N . LEU A 1 227 ? 18.203 -6.288 -7.885 1.00 92.88 227 LEU A N 1
ATOM 1825 C CA . LEU A 1 227 ? 17.895 -5.675 -9.177 1.00 92.88 227 LEU A CA 1
ATOM 1826 C C . LEU A 1 227 ? 17.890 -6.704 -10.317 1.00 92.88 227 LEU A C 1
ATOM 1828 O O . LEU A 1 227 ? 16.926 -6.762 -11.071 1.00 92.88 227 LEU A O 1
ATOM 1832 N N . LEU A 1 228 ? 18.893 -7.583 -10.397 1.00 90.44 228 LEU A N 1
ATOM 1833 C CA . LEU A 1 228 ? 18.937 -8.654 -11.402 1.00 90.44 228 LEU A CA 1
ATOM 1834 C C . LEU A 1 228 ? 17.728 -9.595 -11.307 1.00 90.44 228 LEU A C 1
ATOM 1836 O O . LEU A 1 228 ? 17.180 -9.988 -12.332 1.00 90.44 228 LEU A O 1
ATOM 1840 N N . LYS A 1 229 ? 17.272 -9.938 -10.096 1.00 91.38 229 LYS A N 1
ATOM 1841 C CA . LYS A 1 229 ? 16.047 -10.736 -9.916 1.00 91.38 229 LYS A CA 1
ATOM 1842 C C . LYS A 1 229 ? 14.801 -9.994 -10.396 1.00 91.38 229 LYS A C 1
ATOM 1844 O O . LYS A 1 229 ? 13.929 -10.623 -10.983 1.00 91.38 229 LYS A O 1
ATOM 1849 N N . LEU A 1 230 ? 14.724 -8.680 -10.186 1.00 91.81 230 LEU A N 1
ATOM 1850 C CA . LEU A 1 230 ? 13.636 -7.853 -10.720 1.00 91.81 230 LEU A CA 1
ATOM 1851 C C . LEU A 1 230 ? 13.654 -7.823 -12.256 1.00 91.81 230 LEU A C 1
ATOM 1853 O O . LEU A 1 230 ? 12.591 -7.873 -12.872 1.00 91.81 230 LEU A O 1
ATOM 1857 N N . GLN A 1 231 ? 14.841 -7.812 -12.875 1.00 89.75 231 GLN A N 1
ATOM 1858 C CA . GLN A 1 231 ? 14.976 -7.936 -14.331 1.00 89.75 231 GLN A CA 1
ATOM 1859 C C . GLN A 1 231 ? 14.550 -9.323 -14.834 1.00 89.75 231 GLN A C 1
ATOM 1861 O O . GLN A 1 231 ? 13.796 -9.418 -15.798 1.00 89.75 231 GLN A O 1
ATOM 1866 N N . LEU A 1 232 ? 14.958 -10.398 -14.148 1.00 88.25 232 LEU A N 1
ATOM 1867 C CA . LEU A 1 232 ? 14.524 -11.770 -14.455 1.00 88.25 232 LEU A CA 1
ATOM 1868 C C . LEU A 1 232 ? 13.009 -11.965 -14.285 1.00 88.25 232 LEU A C 1
ATOM 1870 O O . LEU A 1 232 ? 12.413 -12.781 -14.980 1.00 88.25 232 LEU A O 1
ATOM 1874 N N . ALA A 1 233 ? 12.382 -11.206 -13.385 1.00 88.12 233 ALA A N 1
ATOM 1875 C CA . ALA A 1 233 ? 10.933 -11.180 -13.199 1.00 88.12 233 ALA A CA 1
ATOM 1876 C C . ALA A 1 233 ? 10.192 -10.299 -14.227 1.00 88.12 233 ALA A C 1
ATOM 1878 O O . ALA A 1 233 ? 8.969 -10.188 -14.155 1.00 88.12 233 ALA A O 1
ATOM 1879 N N . GLY A 1 234 ? 10.914 -9.637 -15.141 1.00 87.50 234 GLY A N 1
ATOM 1880 C CA . GLY A 1 234 ? 10.347 -8.743 -16.152 1.00 87.50 234 GLY A CA 1
ATOM 1881 C C . GLY A 1 234 ? 9.833 -7.403 -15.611 1.00 87.50 234 GLY A C 1
ATOM 1882 O O . GLY A 1 234 ? 9.145 -6.690 -16.337 1.00 87.50 234 GLY A O 1
ATOM 1883 N N . LEU A 1 235 ? 10.149 -7.049 -14.359 1.00 90.62 235 LEU A N 1
ATOM 1884 C CA . LEU A 1 235 ? 9.649 -5.839 -13.689 1.00 90.62 235 LEU A CA 1
ATOM 1885 C C . LEU A 1 235 ? 10.465 -4.584 -14.018 1.00 90.62 235 LEU A C 1
ATOM 1887 O O . LEU A 1 235 ? 9.925 -3.481 -14.033 1.00 90.62 235 LEU A O 1
ATOM 1891 N N . VAL A 1 236 ? 11.765 -4.747 -14.270 1.00 91.81 236 VAL A N 1
ATOM 1892 C CA . VAL A 1 236 ? 12.663 -3.664 -14.689 1.00 91.81 236 VAL A CA 1
ATOM 1893 C C . VAL A 1 236 ? 13.429 -4.130 -15.911 1.00 91.81 236 VAL A C 1
ATOM 1895 O O . VAL A 1 236 ? 14.141 -5.127 -15.850 1.00 91.81 236 VAL A O 1
ATOM 1898 N N . LYS A 1 237 ? 13.310 -3.414 -17.022 1.00 89.50 237 LYS A N 1
ATOM 1899 C CA . LYS A 1 237 ? 14.002 -3.757 -18.266 1.00 89.50 237 LYS A CA 1
ATOM 1900 C C . LYS A 1 237 ? 14.587 -2.501 -18.891 1.00 89.50 237 LYS A C 1
ATOM 1902 O O . LYS A 1 237 ? 14.107 -1.394 -18.640 1.00 89.50 237 LYS A O 1
ATOM 1907 N N . ASP A 1 238 ? 15.640 -2.685 -19.678 1.00 89.12 238 ASP A N 1
ATOM 1908 C CA . ASP A 1 238 ? 16.090 -1.656 -20.604 1.00 89.12 238 ASP A CA 1
ATOM 1909 C C . ASP A 1 238 ? 15.616 -1.947 -22.033 1.00 89.12 238 ASP A C 1
ATOM 1911 O O . ASP A 1 238 ? 15.199 -3.056 -22.356 1.00 89.12 238 ASP A O 1
ATOM 1915 N N . GLU A 1 239 ? 15.702 -0.948 -22.904 1.00 83.69 239 GLU A N 1
ATOM 1916 C CA . GLU A 1 239 ? 15.342 -1.053 -24.326 1.00 83.69 239 GLU A CA 1
ATOM 1917 C C . GLU A 1 239 ? 16.124 -2.138 -25.103 1.00 83.69 239 GLU A C 1
ATOM 1919 O O . GLU A 1 239 ? 15.706 -2.552 -26.183 1.00 83.69 239 GLU A O 1
ATOM 1924 N N . ASN A 1 240 ? 17.270 -2.593 -24.579 1.00 84.25 240 ASN A N 1
ATOM 1925 C CA . ASN A 1 240 ? 18.109 -3.632 -25.179 1.00 84.25 240 ASN A CA 1
ATOM 1926 C C . ASN A 1 240 ? 17.837 -5.020 -24.576 1.00 84.25 240 ASN A C 1
ATOM 1928 O O . ASN A 1 240 ? 18.513 -6.000 -24.923 1.00 84.25 240 ASN A O 1
ATOM 1932 N N . PHE A 1 241 ? 16.868 -5.117 -23.668 1.00 81.56 241 PHE A N 1
ATOM 1933 C CA . PHE A 1 241 ? 16.569 -6.330 -22.942 1.00 81.56 241 PHE A CA 1
ATOM 1934 C C . PHE A 1 24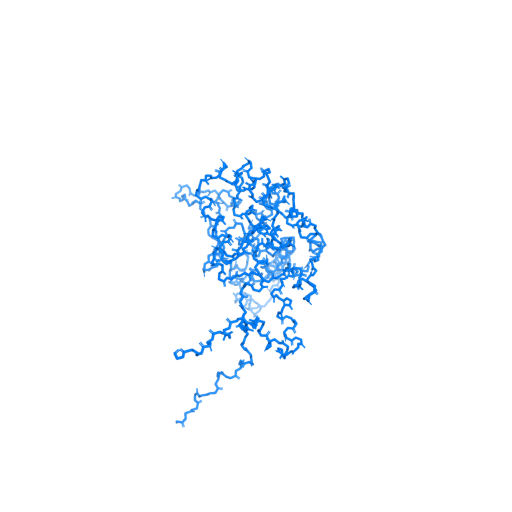1 ? 16.034 -7.400 -23.894 1.00 81.56 241 PHE A C 1
ATOM 1936 O O . PHE A 1 241 ? 14.994 -7.259 -24.532 1.00 81.56 241 PHE A O 1
ATOM 1943 N N . CYS A 1 242 ? 16.764 -8.509 -23.997 1.00 78.25 242 CYS A N 1
ATOM 1944 C CA . CYS A 1 242 ? 16.383 -9.629 -24.847 1.00 78.25 242 CYS A CA 1
ATOM 1945 C C . CYS A 1 242 ? 15.842 -10.772 -23.990 1.00 78.25 242 CYS A C 1
ATOM 1947 O O . CYS A 1 242 ? 16.618 -11.546 -23.437 1.00 78.25 242 CYS A O 1
ATOM 1949 N N . GLU A 1 243 ? 14.522 -10.924 -23.931 1.00 74.12 243 GLU A N 1
ATOM 1950 C CA . GLU A 1 243 ? 13.844 -11.917 -23.078 1.00 74.12 243 GLU A CA 1
ATOM 1951 C C . GLU A 1 243 ? 14.370 -13.347 -23.283 1.00 74.12 243 GLU A C 1
ATOM 1953 O O . GLU A 1 243 ? 14.614 -14.062 -22.314 1.00 74.12 243 GLU A O 1
ATOM 1958 N N . LYS A 1 244 ? 14.698 -13.722 -24.530 1.00 71.31 244 LYS A N 1
ATOM 1959 C CA . LYS A 1 244 ? 15.308 -15.024 -24.867 1.00 71.31 244 LYS A CA 1
ATOM 1960 C C . LYS A 1 244 ? 16.699 -15.238 -24.262 1.00 71.31 244 LYS A C 1
ATOM 1962 O O . LYS A 1 244 ? 17.087 -16.375 -24.034 1.00 71.31 244 LYS A O 1
ATOM 1967 N N . ARG A 1 245 ? 17.480 -14.170 -24.057 1.00 75.19 245 ARG A N 1
ATOM 1968 C CA . ARG A 1 245 ? 18.814 -14.252 -23.430 1.00 75.19 245 ARG A CA 1
ATOM 1969 C C . ARG A 1 245 ? 18.733 -14.308 -21.910 1.00 75.19 245 ARG A C 1
ATOM 1971 O O . ARG A 1 245 ? 19.646 -14.837 -21.289 1.00 75.19 245 ARG A O 1
ATOM 1978 N N . TRP A 1 246 ? 17.681 -13.731 -21.339 1.00 72.69 246 TRP A N 1
ATOM 1979 C CA . TRP A 1 246 ? 17.491 -13.625 -19.896 1.00 72.69 246 TRP A CA 1
ATOM 1980 C C . TRP A 1 246 ? 16.641 -14.760 -19.310 1.00 72.69 246 TRP A C 1
ATOM 1982 O O . TRP A 1 246 ? 16.517 -14.826 -18.094 1.00 72.69 246 TRP A O 1
ATOM 1992 N N . ASP A 1 247 ? 16.096 -15.649 -20.149 1.00 72.12 247 ASP A N 1
ATOM 1993 C CA . ASP A 1 247 ? 15.216 -16.757 -19.743 1.00 72.12 247 ASP A CA 1
ATOM 1994 C C . ASP A 1 247 ? 14.040 -16.277 -18.871 1.00 72.12 247 ASP A C 1
ATOM 1996 O O . ASP A 1 247 ? 13.695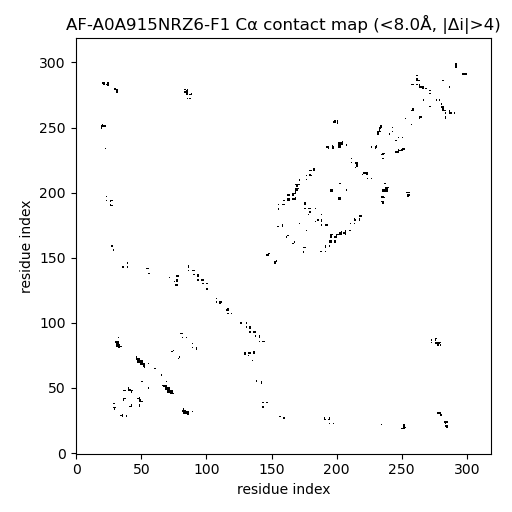 -16.852 -17.837 1.00 72.12 247 ASP A O 1
ATOM 2000 N N . VAL A 1 248 ? 13.441 -15.147 -19.265 1.00 73.00 248 VAL A N 1
ATOM 2001 C CA . VAL A 1 248 ? 12.306 -14.568 -18.540 1.00 73.00 248 VAL A CA 1
ATOM 2002 C C . VAL A 1 248 ? 11.080 -15.431 -18.788 1.00 73.00 248 VAL A C 1
ATOM 2004 O O . VAL A 1 248 ? 10.525 -15.447 -19.883 1.00 73.00 248 VAL A O 1
ATOM 2007 N N . SER A 1 249 ? 10.647 -16.152 -17.755 1.00 66.12 249 SER A N 1
ATOM 2008 C CA . SER A 1 249 ? 9.478 -17.033 -17.843 1.00 66.12 249 SER A CA 1
ATOM 2009 C C . SER A 1 249 ? 8.144 -16.273 -17.822 1.00 66.12 249 SER A C 1
ATOM 2011 O O . SER A 1 249 ? 7.126 -16.828 -18.222 1.00 66.12 249 SER A O 1
ATOM 2013 N N . TYR A 1 250 ? 8.139 -15.016 -17.356 1.00 68.44 250 TYR A N 1
ATOM 2014 C CA . TYR A 1 250 ? 6.923 -14.226 -17.152 1.00 68.44 250 TYR A CA 1
ATOM 2015 C C . TYR A 1 250 ? 7.157 -12.746 -17.480 1.00 68.44 250 TYR A C 1
ATOM 2017 O O . TYR A 1 250 ? 7.427 -11.937 -16.593 1.00 68.44 250 TYR A O 1
ATOM 2025 N N . THR A 1 251 ? 7.062 -12.376 -18.756 1.00 68.62 251 THR A N 1
ATOM 2026 C CA . THR A 1 251 ? 7.096 -10.966 -19.164 1.00 68.62 251 THR A CA 1
ATOM 2027 C C . THR A 1 251 ? 5.714 -10.338 -18.957 1.00 68.62 251 THR A C 1
ATOM 2029 O O . THR A 1 251 ? 4.738 -10.835 -19.526 1.00 68.62 251 THR A O 1
ATOM 2032 N N . PRO A 1 252 ? 5.591 -9.238 -18.191 1.00 72.88 252 PRO A N 1
ATOM 2033 C CA . PRO A 1 252 ? 4.348 -8.482 -18.127 1.00 72.88 252 PRO A CA 1
ATOM 2034 C C . PRO A 1 252 ? 3.884 -8.019 -19.512 1.00 72.88 252 PRO A C 1
ATOM 2036 O O . PRO A 1 252 ? 4.682 -7.558 -20.329 1.00 72.88 252 PRO A O 1
ATOM 2039 N N . GLY A 1 253 ? 2.575 -8.091 -19.761 1.00 71.56 253 GLY A N 1
ATOM 2040 C CA . GLY A 1 253 ? 1.980 -7.504 -20.961 1.00 71.56 253 GLY A CA 1
ATOM 2041 C C . GLY A 1 253 ? 2.161 -5.981 -21.009 1.00 71.56 253 GLY A C 1
ATOM 2042 O O . GLY A 1 253 ? 2.441 -5.337 -19.999 1.00 71.56 253 GLY A O 1
ATOM 2043 N N . ASN A 1 254 ? 1.960 -5.382 -22.187 1.00 80.62 254 ASN A N 1
ATOM 2044 C CA . ASN A 1 254 ? 2.098 -3.936 -22.373 1.00 80.62 254 ASN A CA 1
ATOM 2045 C C . ASN A 1 254 ? 1.107 -3.170 -21.479 1.00 80.62 254 ASN A C 1
ATOM 2047 O O . ASN A 1 254 ? -0.098 -3.123 -21.751 1.00 80.62 254 ASN A O 1
ATOM 2051 N N . PHE A 1 255 ? 1.618 -2.545 -20.418 1.00 77.69 255 PHE A N 1
ATOM 2052 C CA . PHE A 1 255 ? 0.777 -1.953 -19.384 1.00 77.69 255 PHE A CA 1
ATOM 2053 C C . PHE A 1 255 ? -0.082 -0.802 -19.924 1.00 77.69 255 PHE A C 1
ATOM 2055 O O . PHE A 1 255 ? -1.255 -0.682 -19.579 1.00 77.69 255 PHE A O 1
ATOM 2062 N N . ASN A 1 256 ? 0.443 -0.014 -20.867 1.00 77.69 256 ASN A N 1
ATOM 2063 C CA . ASN A 1 256 ? -0.320 1.051 -21.522 1.00 77.69 256 ASN A CA 1
ATOM 2064 C C . ASN A 1 256 ? -1.547 0.526 -22.283 1.00 77.69 256 ASN A C 1
ATOM 2066 O O . ASN A 1 256 ? -2.577 1.202 -22.346 1.00 77.69 256 ASN A O 1
ATOM 2070 N N . GLN A 1 257 ? -1.469 -0.677 -22.860 1.00 81.25 257 GLN A N 1
ATOM 2071 C CA . GLN A 1 257 ? -2.630 -1.311 -23.487 1.00 81.25 257 GLN A CA 1
ATOM 2072 C C . GLN A 1 257 ? -3.666 -1.727 -22.440 1.00 81.25 257 GLN A C 1
ATOM 2074 O O . GLN A 1 257 ? -4.858 -1.496 -22.647 1.00 81.25 257 GLN A O 1
ATOM 2079 N N . LEU A 1 258 ? -3.222 -2.273 -21.303 1.00 79.38 258 LEU A N 1
ATOM 2080 C CA . LEU A 1 258 ? -4.099 -2.653 -20.193 1.00 79.38 258 LEU A CA 1
ATOM 2081 C C . LEU A 1 258 ? -4.794 -1.433 -19.575 1.00 79.38 258 LEU A C 1
ATOM 2083 O O . LEU A 1 258 ? -6.010 -1.465 -19.396 1.00 79.38 258 LEU A O 1
ATOM 2087 N N . ILE A 1 259 ? -4.067 -0.332 -19.351 1.00 77.19 259 ILE A N 1
ATOM 2088 C CA . ILE A 1 259 ? -4.638 0.938 -18.876 1.00 77.19 259 ILE A CA 1
ATOM 2089 C C . ILE A 1 259 ? -5.780 1.386 -19.789 1.00 77.19 259 ILE A C 1
ATOM 2091 O O . ILE A 1 259 ? -6.868 1.712 -19.316 1.00 77.19 259 ILE A O 1
ATOM 2095 N N . ARG A 1 260 ? -5.539 1.400 -21.107 1.00 80.75 260 ARG A N 1
ATOM 2096 C CA . ARG A 1 260 ? -6.537 1.831 -22.096 1.00 80.75 260 ARG A CA 1
ATOM 2097 C C . ARG A 1 260 ? -7.734 0.888 -22.137 1.00 80.75 260 ARG A C 1
ATOM 2099 O O . ARG A 1 260 ? -8.867 1.364 -22.157 1.00 80.75 260 ARG A O 1
ATOM 2106 N N . LYS A 1 261 ? -7.487 -0.425 -22.138 1.00 82.06 261 LYS A N 1
ATOM 2107 C CA . LYS A 1 261 ? -8.528 -1.459 -22.195 1.00 82.06 261 LYS A CA 1
ATOM 2108 C C . LYS A 1 261 ? -9.472 -1.353 -21.000 1.00 82.06 261 LYS A C 1
ATOM 2110 O O . LYS A 1 261 ? -10.675 -1.212 -21.188 1.00 82.06 261 LYS A O 1
ATOM 2115 N N . TYR A 1 262 ? -8.911 -1.346 -19.795 1.00 80.38 262 TYR A N 1
ATOM 2116 C CA . TYR A 1 262 ? -9.669 -1.369 -18.544 1.00 80.38 262 TYR A CA 1
ATOM 2117 C C . TYR A 1 262 ? -9.996 0.031 -18.009 1.00 80.38 262 TYR A C 1
ATOM 2119 O O . TYR A 1 262 ? -10.418 0.172 -16.861 1.00 80.38 262 TYR A O 1
ATOM 2127 N N . LYS A 1 263 ? -9.792 1.077 -18.831 1.00 75.25 263 LYS A N 1
ATOM 2128 C CA . LYS A 1 263 ? -10.027 2.494 -18.496 1.00 75.25 263 LYS A CA 1
ATOM 2129 C C . LYS A 1 263 ? -9.475 2.850 -17.116 1.00 75.25 263 LYS A C 1
ATOM 2131 O O . LYS A 1 263 ? -10.137 3.49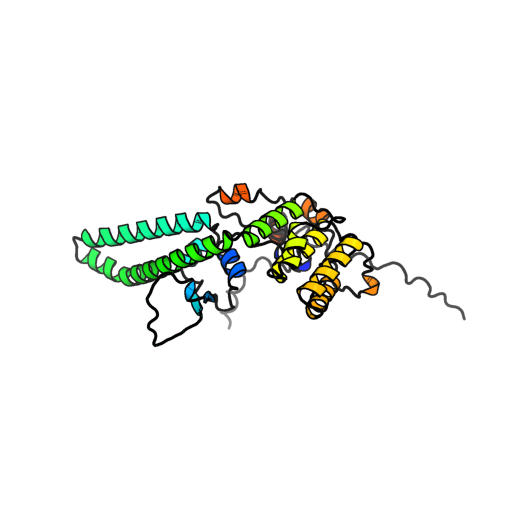2 -16.300 1.00 75.25 263 LYS A O 1
ATOM 2136 N N . PHE A 1 264 ? -8.258 2.391 -16.855 1.00 73.75 264 PHE A N 1
ATOM 2137 C CA . PHE A 1 264 ? -7.571 2.641 -15.606 1.00 73.75 264 PHE A CA 1
ATOM 2138 C C . PHE A 1 264 ? -7.197 4.123 -15.543 1.00 73.75 264 PHE A C 1
ATOM 2140 O O . PHE A 1 264 ? -6.219 4.565 -16.138 1.00 73.75 264 PHE A O 1
ATOM 2147 N N . VAL A 1 265 ? -8.018 4.913 -14.860 1.00 64.19 265 VAL A N 1
ATOM 2148 C CA . VAL A 1 265 ? -7.734 6.318 -14.577 1.00 64.19 265 VAL A CA 1
ATOM 2149 C C . VAL A 1 265 ? -7.333 6.397 -13.117 1.00 64.19 265 VAL A C 1
ATOM 2151 O O . VAL A 1 265 ? -8.108 6.004 -12.243 1.00 64.19 265 VAL A O 1
ATOM 2154 N N . LEU A 1 266 ? -6.131 6.907 -12.847 1.00 59.03 266 LEU A N 1
ATOM 2155 C CA . LEU A 1 266 ? -5.807 7.351 -11.500 1.00 59.03 266 LEU A CA 1
ATOM 2156 C C . LEU A 1 266 ? -6.669 8.585 -11.235 1.00 59.03 266 LEU A C 1
ATOM 2158 O O . LEU A 1 266 ? -6.422 9.649 -11.803 1.00 59.03 266 LEU A O 1
ATOM 2162 N N . THR A 1 267 ? -7.709 8.438 -10.418 1.00 54.72 267 THR A N 1
ATOM 2163 C CA . THR A 1 267 ? -8.387 9.596 -9.836 1.00 54.72 267 THR A CA 1
ATOM 2164 C C . THR A 1 267 ? -7.332 10.413 -9.104 1.00 54.72 267 THR A C 1
ATOM 2166 O O . THR A 1 267 ? -6.459 9.834 -8.449 1.00 54.72 267 THR A O 1
ATOM 2169 N N . ASP A 1 268 ? -7.374 11.735 -9.248 1.00 49.88 268 ASP A N 1
ATOM 2170 C CA . ASP A 1 268 ? -6.366 12.599 -8.655 1.00 49.88 268 ASP A CA 1
ATOM 2171 C C . ASP A 1 268 ? -6.314 12.335 -7.142 1.00 49.88 268 ASP A C 1
ATOM 2173 O O . ASP A 1 268 ? -7.302 12.498 -6.425 1.00 49.88 268 ASP A O 1
ATOM 2177 N N . LEU A 1 269 ? -5.186 11.828 -6.643 1.00 48.81 269 LEU A N 1
ATOM 2178 C CA . LEU A 1 269 ? -5.081 11.364 -5.254 1.00 48.81 269 LEU A CA 1
ATOM 2179 C C . LEU A 1 269 ? -5.278 12.509 -4.255 1.00 48.81 269 LEU A C 1
ATOM 2181 O O . LEU A 1 269 ? -5.694 12.283 -3.119 1.00 48.81 269 LEU A O 1
ATOM 2185 N N . ASP A 1 270 ? -5.037 13.742 -4.700 1.00 45.69 270 ASP A N 1
ATOM 2186 C CA . ASP A 1 270 ? -5.323 14.954 -3.942 1.00 45.69 270 ASP A CA 1
ATOM 2187 C C . ASP A 1 270 ? -6.827 15.277 -3.870 1.00 45.69 270 ASP A C 1
ATOM 2189 O O . ASP A 1 270 ? -7.261 15.918 -2.911 1.00 45.69 270 ASP A O 1
ATOM 2193 N N . GLU A 1 271 ? -7.644 14.811 -4.820 1.00 44.59 271 GLU A N 1
ATOM 2194 C CA . GLU A 1 271 ? -9.110 14.846 -4.714 1.00 44.59 271 GLU A CA 1
ATOM 2195 C C . GLU A 1 271 ? -9.617 13.752 -3.770 1.00 44.59 271 GLU A C 1
ATOM 2197 O O . GLU A 1 271 ? -10.470 14.024 -2.925 1.00 44.59 271 GLU A O 1
ATOM 2202 N N . LEU A 1 272 ? -9.021 1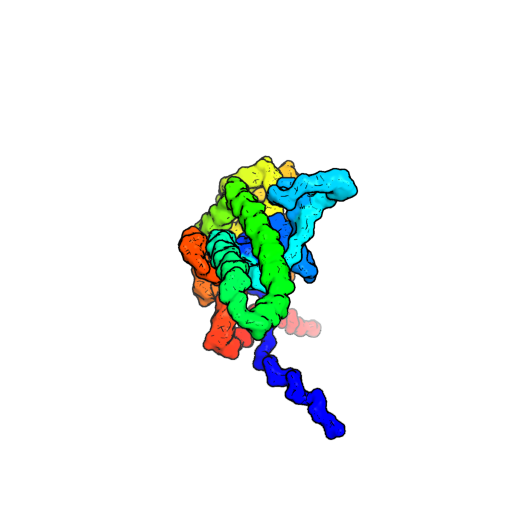2.554 -3.814 1.00 46.38 272 LEU A N 1
ATOM 2203 C CA . LEU A 1 272 ? -9.370 11.450 -2.909 1.00 46.38 272 LEU A CA 1
ATOM 2204 C C . LEU A 1 272 ? -9.062 11.762 -1.439 1.00 46.38 272 LEU A C 1
ATOM 2206 O O . LEU A 1 272 ? -9.819 11.376 -0.552 1.00 46.38 272 LEU A O 1
ATOM 2210 N N . ARG A 1 273 ? -7.994 12.526 -1.173 1.00 47.44 273 ARG A N 1
ATOM 2211 C CA . ARG A 1 273 ? -7.675 13.055 0.166 1.00 47.44 273 ARG A CA 1
ATOM 2212 C C . ARG A 1 273 ? -8.722 14.033 0.704 1.00 47.44 273 ARG A C 1
ATOM 2214 O O . ARG A 1 273 ? -8.820 14.188 1.918 1.00 47.44 273 ARG A O 1
ATOM 2221 N N . LYS A 1 274 ? -9.469 14.709 -0.175 1.00 45.34 274 LYS A N 1
ATOM 2222 C CA . LYS A 1 274 ? -10.513 15.680 0.199 1.00 45.34 274 LYS A CA 1
ATOM 2223 C C . LYS A 1 274 ? -11.880 15.032 0.381 1.00 45.34 274 LYS A C 1
ATOM 2225 O O . LYS A 1 274 ? -12.734 15.612 1.044 1.00 45.34 274 LYS A O 1
ATOM 2230 N N . THR A 1 275 ? -12.103 13.861 -0.204 1.00 46.19 275 THR A N 1
ATOM 2231 C CA . THR A 1 275 ? -13.354 13.122 -0.052 1.00 46.19 275 THR A CA 1
ATOM 2232 C C . THR A 1 275 ? -13.289 12.211 1.170 1.00 46.19 275 THR A C 1
ATOM 2234 O O . THR A 1 275 ? -12.378 11.398 1.288 1.00 46.19 275 THR A O 1
ATOM 2237 N N . GLU A 1 276 ? -14.299 12.260 2.039 1.00 47.25 276 GLU A N 1
ATOM 2238 C CA . GLU A 1 276 ? -14.527 11.305 3.145 1.00 47.25 276 GLU A CA 1
ATOM 2239 C C . GLU A 1 276 ? -14.811 9.859 2.656 1.00 47.25 276 GLU A C 1
ATOM 2241 O O . GLU A 1 276 ? -15.279 9.006 3.406 1.00 47.25 276 GLU A O 1
ATOM 2246 N N . VAL A 1 277 ? -14.576 9.574 1.371 1.00 48.16 277 VAL A N 1
ATOM 2247 C CA . VAL A 1 277 ? -15.066 8.400 0.649 1.00 48.16 277 VAL A CA 1
ATOM 2248 C C . VAL A 1 277 ? -13.985 7.320 0.571 1.00 48.16 277 VAL A C 1
ATOM 2250 O O . VAL A 1 277 ? -12.808 7.607 0.358 1.00 48.16 277 VAL A O 1
ATOM 2253 N N . LYS A 1 278 ? -14.434 6.065 0.710 1.00 51.31 278 LYS A N 1
ATOM 2254 C CA . LYS A 1 278 ? -13.715 4.777 0.626 1.00 51.31 278 LYS A CA 1
ATOM 2255 C C . LYS A 1 278 ? -12.986 4.515 -0.706 1.00 51.31 278 LYS A C 1
ATOM 2257 O O . LYS A 1 278 ? -13.214 3.489 -1.344 1.00 51.31 278 LYS A O 1
ATOM 2262 N N . ILE A 1 279 ? -12.151 5.423 -1.190 1.00 51.75 279 ILE A N 1
ATOM 2263 C CA . ILE A 1 279 ? -11.495 5.235 -2.485 1.00 51.75 279 ILE A CA 1
ATOM 2264 C C . ILE A 1 279 ? -10.034 4.885 -2.237 1.00 51.75 279 ILE A C 1
ATOM 2266 O O . ILE A 1 279 ? -9.144 5.736 -2.225 1.00 51.75 279 ILE A O 1
ATOM 2270 N N . GLY A 1 280 ? -9.791 3.588 -2.041 1.00 53.34 280 GLY A N 1
ATOM 2271 C CA . GLY A 1 280 ? -8.498 3.020 -2.397 1.00 53.34 280 GLY A CA 1
ATOM 2272 C C . GLY A 1 280 ? -8.204 3.354 -3.860 1.00 53.34 280 GLY A C 1
ATOM 2273 O O . GLY A 1 280 ? -9.128 3.440 -4.675 1.00 53.34 280 GLY A O 1
ATOM 2274 N N . LYS A 1 281 ? -6.929 3.581 -4.200 1.00 59.91 281 LYS A N 1
ATOM 2275 C CA . LYS A 1 281 ? -6.503 3.706 -5.603 1.00 59.91 281 LYS A CA 1
ATOM 2276 C C . LYS A 1 281 ? -7.182 2.593 -6.410 1.00 59.91 281 LYS A C 1
ATOM 2278 O O . LYS A 1 281 ? -7.102 1.440 -5.974 1.00 59.91 281 LYS A O 1
ATOM 2283 N N . PRO A 1 282 ? -7.865 2.890 -7.534 1.00 64.50 282 PRO A N 1
ATOM 2284 C CA . PRO A 1 282 ? -8.386 1.817 -8.365 1.00 64.50 282 PRO A CA 1
ATOM 2285 C C . PRO A 1 282 ? -7.201 0.913 -8.702 1.00 64.50 282 PRO A C 1
ATOM 2287 O O . PRO A 1 282 ? -6.154 1.409 -9.104 1.00 64.50 282 PRO A O 1
ATOM 2290 N N . SER A 1 283 ? -7.332 -0.387 -8.449 1.00 82.19 283 SER A N 1
ATOM 2291 C CA . SER A 1 283 ? -6.360 -1.394 -8.871 1.00 82.19 283 SER A CA 1
ATOM 2292 C C . SER A 1 283 ? -6.747 -1.871 -10.263 1.00 82.19 283 SER A C 1
ATOM 2294 O O . SER A 1 283 ? -7.935 -2.045 -10.546 1.00 82.19 283 SER A O 1
ATOM 2296 N N . LEU A 1 284 ? -5.765 -2.110 -11.134 1.00 82.56 284 LEU A N 1
ATOM 2297 C CA . LEU A 1 284 ? -6.048 -2.676 -12.451 1.00 82.56 284 LEU A CA 1
ATOM 2298 C C . LEU A 1 284 ? -6.706 -4.058 -12.301 1.00 82.56 284 LEU A C 1
ATOM 2300 O O . LEU A 1 284 ? -7.672 -4.339 -13.003 1.00 82.56 284 LEU A O 1
ATOM 2304 N N . LEU A 1 285 ? -6.279 -4.866 -11.327 1.00 85.94 285 LEU A N 1
ATOM 2305 C CA . LEU A 1 285 ? -6.938 -6.124 -10.970 1.00 85.94 285 LEU A CA 1
ATOM 2306 C C . LEU A 1 285 ? -8.423 -5.940 -10.623 1.00 85.94 285 LEU A C 1
ATOM 2308 O O . LEU A 1 285 ? -9.255 -6.712 -11.086 1.00 85.94 285 LEU A O 1
ATOM 2312 N N . ILE A 1 286 ? -8.775 -4.907 -9.851 1.00 85.81 286 ILE A N 1
ATOM 2313 C CA . ILE A 1 286 ? -10.181 -4.622 -9.524 1.00 85.81 286 ILE A CA 1
ATOM 2314 C C . ILE A 1 286 ? -10.958 -4.245 -10.789 1.00 85.81 286 ILE A C 1
ATOM 2316 O O . ILE A 1 286 ? -12.049 -4.761 -10.991 1.00 85.81 286 ILE A O 1
ATOM 2320 N N . ARG A 1 287 ? -10.391 -3.429 -11.691 1.00 84.44 287 ARG A N 1
ATOM 2321 C CA . ARG A 1 287 ? -11.040 -3.103 -12.978 1.00 84.44 287 ARG A CA 1
ATOM 2322 C C . ARG A 1 287 ? -11.251 -4.332 -13.859 1.00 84.44 287 ARG A C 1
ATOM 2324 O O . ARG A 1 287 ? -12.283 -4.453 -14.511 1.00 84.44 287 ARG A O 1
ATOM 2331 N N . ILE A 1 288 ? -10.286 -5.247 -13.852 1.00 85.25 288 ILE A N 1
ATOM 2332 C CA . ILE A 1 288 ? -10.380 -6.535 -14.538 1.00 85.25 288 ILE A CA 1
ATOM 2333 C C . ILE A 1 288 ? -11.536 -7.369 -13.963 1.00 85.25 288 ILE A C 1
ATOM 2335 O O . ILE A 1 288 ? -12.325 -7.922 -14.728 1.00 85.25 288 ILE A O 1
ATOM 2339 N N . LEU A 1 289 ? -11.656 -7.433 -12.633 1.00 86.81 289 LEU A N 1
ATOM 2340 C CA . LEU A 1 289 ? -12.750 -8.126 -11.948 1.00 86.81 289 LEU A CA 1
ATOM 2341 C C . LEU A 1 289 ? -14.113 -7.485 -12.244 1.00 86.81 289 LEU A C 1
ATOM 2343 O O . LEU A 1 289 ? -15.064 -8.197 -12.547 1.00 86.81 289 LEU A O 1
ATOM 2347 N N . GLU A 1 290 ? -14.208 -6.154 -12.193 1.00 86.94 290 GLU A N 1
ATOM 2348 C CA . GLU A 1 290 ? -15.427 -5.403 -12.514 1.00 86.94 290 GLU A CA 1
ATOM 2349 C C . GLU A 1 290 ? -15.896 -5.670 -13.950 1.00 86.94 290 GLU A C 1
ATOM 2351 O O . GLU A 1 290 ? -17.070 -5.972 -14.163 1.00 86.94 290 GLU A O 1
ATOM 2356 N N . GLU A 1 291 ? -14.989 -5.607 -14.934 1.00 85.31 291 GLU A N 1
ATOM 2357 C CA . GLU A 1 291 ? -15.320 -5.916 -16.330 1.00 85.31 291 GLU A CA 1
ATOM 2358 C C . GLU A 1 291 ? -15.731 -7.386 -16.495 1.00 85.31 291 GLU A C 1
ATOM 2360 O O . GLU A 1 291 ? -16.699 -7.679 -17.199 1.00 85.31 291 GLU A O 1
ATOM 2365 N N . GLY A 1 292 ? -15.028 -8.306 -15.827 1.00 87.00 292 GLY A N 1
ATOM 2366 C CA . GLY A 1 292 ? -15.357 -9.729 -15.820 1.00 87.00 292 GLY A CA 1
ATOM 2367 C C . GLY A 1 292 ? -16.766 -9.995 -15.296 1.00 87.00 292 GLY A C 1
ATOM 2368 O O . GLY A 1 292 ? -17.548 -10.661 -15.969 1.00 87.00 292 GLY A O 1
ATOM 2369 N N . LEU A 1 293 ? -17.127 -9.400 -14.156 1.00 87.69 293 LEU A N 1
ATOM 2370 C CA . LEU A 1 293 ? -18.471 -9.490 -13.580 1.00 87.69 293 LEU A CA 1
ATOM 2371 C C . LEU A 1 293 ? -19.533 -8.865 -14.490 1.00 87.69 293 LEU A C 1
ATOM 2373 O O . LEU A 1 293 ? -20.583 -9.465 -14.701 1.00 87.69 293 LEU A O 1
ATOM 2377 N N . GLN A 1 294 ? -19.263 -7.690 -15.066 1.00 87.88 294 GLN A N 1
ATOM 2378 C CA . GLN A 1 294 ? -20.202 -7.007 -15.962 1.00 87.88 294 GLN A CA 1
ATOM 2379 C C . GLN A 1 294 ? -20.515 -7.830 -17.220 1.00 87.88 294 GLN A C 1
ATOM 2381 O O . GLN A 1 294 ? -21.609 -7.729 -17.774 1.00 87.88 294 GLN A O 1
ATOM 2386 N N . LYS A 1 295 ? -19.543 -8.615 -17.687 1.00 87.38 295 LYS A N 1
ATOM 2387 C CA . LYS A 1 295 ? -19.643 -9.435 -18.897 1.00 87.38 295 LYS A CA 1
ATOM 2388 C C . LYS A 1 295 ? -19.891 -10.913 -18.612 1.00 87.38 295 LYS A C 1
ATOM 2390 O O . LYS A 1 295 ? -19.756 -11.720 -19.529 1.00 87.38 295 LYS A O 1
ATOM 2395 N N . GLU A 1 296 ? -20.174 -11.271 -17.359 1.00 87.00 296 GLU A N 1
ATOM 2396 C CA . GLU A 1 296 ? -20.367 -12.661 -16.922 1.00 87.00 296 GLU A CA 1
ATOM 2397 C C . GLU A 1 296 ? -19.224 -13.587 -17.379 1.00 87.00 296 GLU A C 1
ATOM 2399 O O . GLU A 1 296 ? -19.430 -14.738 -17.753 1.00 87.00 296 GLU A O 1
ATOM 2404 N N . TRP A 1 297 ? -18.000 -13.053 -17.416 1.00 84.38 297 TRP A N 1
ATOM 2405 C CA . TRP A 1 297 ? -16.779 -13.747 -17.833 1.00 84.38 297 TRP A CA 1
ATOM 2406 C C . TRP A 1 297 ? -16.786 -14.311 -19.266 1.00 84.38 297 TRP A C 1
ATOM 2408 O O . TRP A 1 297 ? -15.836 -14.993 -19.654 1.00 84.38 297 TRP A O 1
ATOM 2418 N N . ILE A 1 298 ? -17.786 -13.980 -20.094 1.00 80.31 298 ILE A N 1
ATOM 2419 C CA . ILE A 1 298 ? -17.953 -14.508 -21.462 1.00 80.31 298 ILE A CA 1
ATOM 2420 C C . ILE A 1 298 ? -16.717 -14.207 -22.325 1.00 80.31 298 ILE A C 1
ATOM 2422 O O . ILE A 1 298 ? -16.214 -15.075 -23.041 1.00 80.31 298 ILE A O 1
ATOM 2426 N N . ASP A 1 299 ? -16.178 -12.994 -22.195 1.00 72.19 299 ASP A N 1
ATOM 2427 C CA . ASP A 1 299 ? -15.004 -12.523 -22.940 1.00 72.19 299 ASP A CA 1
ATOM 2428 C C . ASP A 1 299 ? -13.665 -12.976 -22.329 1.00 72.19 299 ASP A C 1
ATOM 2430 O O . ASP A 1 299 ? -12.610 -12.814 -22.947 1.00 72.19 299 ASP A O 1
ATOM 2434 N N . PHE A 1 300 ? -13.679 -13.526 -21.111 1.00 71.06 300 PHE A N 1
ATOM 2435 C CA . PHE A 1 300 ? -12.471 -13.835 -20.339 1.00 71.06 300 PHE A CA 1
ATOM 2436 C C . PHE A 1 300 ? -11.817 -15.171 -20.747 1.00 71.06 300 PHE A C 1
ATOM 2438 O O . PHE A 1 300 ? -10.678 -15.451 -20.382 1.00 71.06 300 PHE A O 1
ATOM 2445 N N . ASN A 1 301 ? -12.501 -15.958 -21.588 1.00 57.41 301 ASN A N 1
ATOM 2446 C CA . ASN A 1 301 ? -12.088 -17.284 -22.065 1.00 57.41 301 ASN A CA 1
ATOM 2447 C C . ASN A 1 301 ? -11.127 -17.292 -23.271 1.00 57.41 301 ASN A C 1
ATOM 2449 O O . ASN A 1 301 ? -11.005 -18.304 -23.961 1.00 57.41 301 ASN A O 1
ATOM 2453 N N . LYS A 1 302 ? -10.412 -16.202 -23.554 1.00 50.62 302 LYS A N 1
ATOM 2454 C CA . LYS A 1 302 ? -9.308 -16.228 -24.526 1.00 50.62 302 LYS A CA 1
ATOM 2455 C C . LYS A 1 302 ? -8.017 -15.859 -23.830 1.00 50.62 302 LYS A C 1
ATOM 2457 O O . LYS A 1 302 ? -7.582 -14.711 -23.871 1.00 50.62 302 LYS A O 1
ATOM 2462 N N . THR A 1 303 ? -7.385 -16.851 -23.210 1.00 44.56 303 THR A N 1
ATOM 2463 C CA . THR A 1 303 ? -5.950 -16.779 -22.956 1.00 44.56 303 THR A CA 1
ATOM 2464 C C . THR A 1 303 ? -5.288 -16.432 -24.290 1.00 44.56 303 THR A C 1
ATOM 2466 O O . THR A 1 303 ? -5.388 -17.194 -25.253 1.00 44.56 303 THR A O 1
ATOM 2469 N N . LEU A 1 304 ? -4.653 -15.261 -24.356 1.00 42.44 304 LEU A N 1
ATOM 2470 C CA . LEU A 1 304 ? -3.627 -14.916 -25.337 1.00 42.44 304 LEU A CA 1
ATOM 2471 C C . LEU A 1 304 ? -2.442 -15.866 -25.114 1.00 42.44 304 LEU A C 1
ATOM 2473 O O . LEU A 1 304 ? -1.390 -15.480 -24.626 1.00 42.44 304 LEU A O 1
ATOM 2477 N N . MET A 1 305 ? -2.636 -17.147 -25.409 1.00 35.03 305 MET A N 1
ATOM 2478 C CA . MET A 1 305 ? -1.542 -18.016 -25.797 1.00 35.03 305 MET A CA 1
ATOM 2479 C C . MET A 1 305 ? -1.277 -17.623 -27.241 1.00 35.03 305 MET A C 1
ATOM 2481 O O . MET A 1 305 ? -1.941 -18.111 -28.156 1.00 35.03 305 MET A O 1
ATOM 2485 N N . GLU A 1 306 ? -0.406 -16.634 -27.434 1.00 32.78 306 GLU A N 1
ATOM 2486 C CA . GLU A 1 306 ? 0.136 -16.360 -28.754 1.00 32.78 306 GLU A CA 1
ATOM 2487 C C . GLU A 1 306 ? 0.628 -17.685 -29.335 1.00 32.78 306 GLU A C 1
ATOM 2489 O O . GLU A 1 306 ? 1.437 -18.405 -28.748 1.00 32.78 306 GLU A O 1
ATOM 2494 N N . THR A 1 307 ? 0.057 -18.022 -30.482 1.00 29.45 307 THR A N 1
ATOM 2495 C CA . THR A 1 307 ? 0.469 -19.100 -31.363 1.00 29.45 307 THR A CA 1
ATOM 2496 C C . THR A 1 307 ? 1.981 -19.070 -31.555 1.00 29.45 307 THR A C 1
ATOM 2498 O O . THR A 1 307 ? 2.494 -18.346 -32.402 1.00 29.45 307 THR A O 1
ATOM 2501 N N . THR A 1 308 ? 2.704 -19.917 -30.829 1.00 32.06 308 THR A N 1
ATOM 2502 C CA . THR A 1 308 ? 4.017 -20.409 -31.259 1.00 32.06 308 THR A CA 1
ATOM 2503 C C . THR A 1 308 ? 3.784 -21.558 -32.241 1.00 32.06 308 THR A C 1
ATOM 2505 O O . THR A 1 308 ? 4.095 -22.717 -31.992 1.00 32.06 308 THR A O 1
ATOM 2508 N N . THR A 1 309 ? 3.186 -21.235 -33.385 1.00 35.69 309 THR A N 1
ATOM 2509 C CA . THR A 1 309 ? 3.139 -22.109 -34.562 1.00 35.69 309 THR A CA 1
ATOM 2510 C C . THR A 1 309 ? 3.687 -21.329 -35.740 1.00 35.69 309 THR A C 1
ATOM 2512 O O . THR A 1 309 ? 2.921 -20.707 -36.456 1.00 35.69 309 THR A O 1
ATOM 2515 N N . GLU A 1 310 ? 5.016 -21.338 -35.861 1.00 32.50 310 GLU A N 1
ATOM 2516 C CA . GLU A 1 310 ? 5.855 -21.039 -37.037 1.00 32.50 310 GLU A CA 1
ATOM 2517 C C . GLU A 1 310 ? 7.306 -21.130 -36.509 1.00 32.50 310 GLU A C 1
ATOM 2519 O O . GLU A 1 310 ? 7.799 -20.236 -35.836 1.00 32.50 310 GLU A O 1
ATOM 2524 N N . ASN A 1 311 ? 8.015 -22.258 -36.547 1.00 33.97 311 ASN A N 1
ATOM 2525 C CA . ASN A 1 311 ? 8.495 -22.957 -37.728 1.00 33.97 311 ASN A CA 1
ATOM 2526 C C . ASN A 1 311 ? 8.971 -24.359 -37.316 1.00 33.97 311 ASN A C 1
ATOM 2528 O O . ASN A 1 311 ? 10.017 -24.495 -36.691 1.00 33.97 311 ASN A O 1
ATOM 2532 N N . ASN A 1 312 ? 8.240 -25.400 -37.707 1.00 33.00 312 ASN A N 1
ATOM 2533 C CA . ASN A 1 312 ? 8.774 -26.760 -37.824 1.00 33.00 312 ASN A CA 1
ATOM 2534 C C . ASN A 1 312 ? 8.231 -27.378 -39.116 1.00 33.00 312 ASN A C 1
ATOM 2536 O O . ASN A 1 312 ? 7.532 -28.384 -39.127 1.00 33.00 312 ASN A O 1
ATOM 2540 N N . SER A 1 313 ? 8.550 -26.732 -40.233 1.00 33.03 313 SER A N 1
ATOM 2541 C CA . SER A 1 313 ? 8.421 -27.300 -41.571 1.00 33.03 313 SER A CA 1
ATOM 2542 C C . SER A 1 313 ? 9.791 -27.267 -42.235 1.00 33.03 313 SER A C 1
ATOM 2544 O O . SER A 1 313 ? 10.074 -26.402 -43.053 1.00 33.03 313 SER A O 1
ATOM 2546 N N . ASN A 1 314 ? 10.661 -28.182 -41.809 1.00 32.03 314 ASN A N 1
ATOM 2547 C CA . ASN A 1 314 ? 11.792 -28.684 -42.591 1.00 32.03 314 ASN A CA 1
ATOM 2548 C C . ASN A 1 314 ? 12.197 -30.071 -42.066 1.00 32.03 314 ASN A C 1
ATOM 2550 O O . ASN A 1 314 ? 13.328 -30.314 -41.666 1.00 32.03 314 ASN A O 1
ATOM 2554 N N . PHE A 1 315 ? 11.241 -31.002 -42.089 1.00 31.27 315 PHE A N 1
ATOM 2555 C CA . PHE A 1 315 ? 11.555 -32.406 -42.339 1.00 31.27 315 PHE A CA 1
ATOM 2556 C C . PHE A 1 315 ? 11.346 -32.636 -43.838 1.00 31.27 315 PHE A C 1
ATOM 2558 O O . PHE A 1 315 ? 10.272 -33.038 -44.277 1.00 31.27 315 PHE A O 1
ATOM 2565 N N . GLN A 1 316 ? 12.363 -32.316 -44.642 1.00 31.12 316 GLN A N 1
ATOM 2566 C CA . GLN A 1 316 ? 12.505 -32.972 -45.935 1.00 31.12 316 GLN A CA 1
ATOM 2567 C C . GLN A 1 316 ? 13.189 -34.311 -45.679 1.00 31.12 316 GLN A C 1
ATOM 2569 O O . GLN A 1 316 ? 14.355 -34.363 -45.292 1.00 31.12 316 GLN A O 1
ATOM 2574 N N . GLN A 1 317 ? 12.425 -35.381 -45.891 1.00 34.34 317 GLN A N 1
ATOM 2575 C CA . GLN A 1 317 ? 12.960 -36.691 -46.232 1.00 34.34 317 GLN A CA 1
ATOM 2576 C C . GLN A 1 317 ? 13.975 -36.530 -47.369 1.00 34.34 317 GLN A C 1
ATOM 2578 O O . GLN A 1 317 ? 13.651 -35.993 -48.431 1.00 34.34 317 GLN A O 1
ATOM 2583 N N . LYS A 1 318 ? 15.189 -37.020 -47.143 1.00 33.50 318 LYS A N 1
ATOM 2584 C CA . LYS A 1 318 ? 16.033 -37.559 -48.200 1.00 33.50 318 LYS A CA 1
ATOM 2585 C C . LYS A 1 318 ? 16.456 -38.952 -47.767 1.00 33.50 318 LYS A C 1
ATOM 2587 O O . LYS A 1 318 ? 16.986 -39.109 -46.666 1.00 33.50 318 LYS A O 1
ATOM 2592 N N . ASP A 1 319 ? 16.133 -39.901 -48.635 1.00 36.81 319 ASP A N 1
ATOM 2593 C CA . ASP A 1 319 ? 16.817 -41.183 -48.764 1.00 36.81 319 ASP A CA 1
ATOM 2594 C C . ASP A 1 319 ? 18.329 -40.993 -48.965 1.00 36.81 319 ASP A C 1
ATOM 2596 O O . ASP A 1 319 ? 18.726 -39.959 -49.567 1.00 36.81 319 ASP A O 1
#

Secondary structure (DSSP, 8-state):
--TTS-SS----------GGG-SSGGGSPP-SHHHHHHHHH---TTSEEEEEGGG--S----TT---SEEEEE--SHHHHHHTTS-HHHHHHHHHHHHHHHHHHHHHHHT--SHHHHHHHHHHHHHHHHHHHHHHHHHHHHHHHHHHHTSHHHHHHHHHHHHHHHS--TTS--HHHHHHHHTT--HHHHHHHHHHHHHHHTSB-HHHHHHHHHHHHHHH-HHHHHHHHHHHHTTSS-BTT--HHHHT-S-PPP-HHHHHHHTT-----HHHHTTS-S------HHHHHHHHHHHTTTGGGG------------------

Sequence (319 aa):
LDSTKSEFRNISDVVLIDRWIDPLTPMLRQSTFGGVCDELFGIDSRGIIKIPAEESPDDKPDKSKKEEFEEIQLNDQVYEQLQDLSVGGVALKLREIVDELKGEELQRKSLDSVAQYKNFIAKLPNVVVKRKSTGIFMRLAGVVQQRESDDFYRGLLRCEQEIMRNPQHDKIHPFIENSLIEMREINSILRLIILQSLISNDLKSSVLQTYTKLIVQSYGISELKLLLKLQLAGLVKDENFCEKRWDVSYTPGNFNQLIRKYKFVLTDLDELRKTEVKIGKPSLLIRILEEGLQKEWIDFNKTLMETTTENNSNFQQKD

Foldseek 3Di:
DPPPPPPPPPDPDDDDDDCLLFVQVVLDQWFALQSLQCVPFNQDPQQKGWDQPVLQPDDPPPVVDPDRTDIDHQDDPLNVVRRLWGLLLNVVSLVVLVVVLVVLVVVCVVDDDPVSVVVSVVCVVVSVVSVVNSVVVV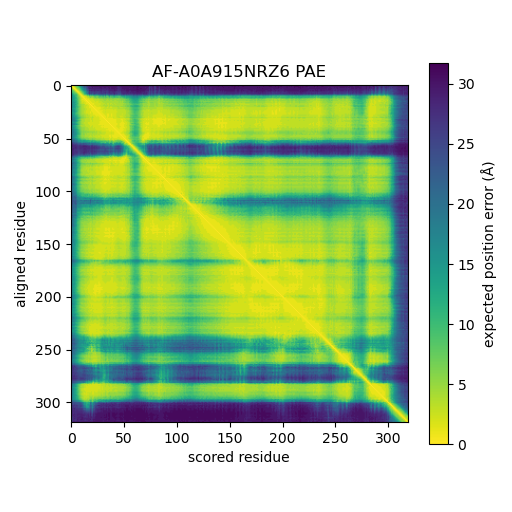SVSVSSVVVCPDPLVVLLNVLLVCCQVPQDQEDADPSLLVCLVVLHDVSSSVSSQLSSCQQVVAHAPVNVVVSLVSNCVRPNPVVVVVVLVCVLCQSHHHPPDDCVVSVNPRHRDRVVVLCVVLVQDQDDVVVVSVDSDSDIGDGSVNSVVVVCVVVVVPVVPDDPPPDPPDDDPPPDDDD

Organism: NCBI:txid298350